Protein 3BOE (pdb70)

Solvent-accessible surface area: 8749 Å² total; per-residue (Å²): 93,46,34,63,94,3,11,122,42,7,100,71,87,54,13,101,19,83,80,25,74,50,76,73,9,82,87,68,42,49,94,30,100,89,95,0,0,0,6,7,9,6,0,5,8,30,81,24,110,87,84,4,1,0,1,0,4,0,0,0,6,3,0,1,3,9,94,33,40,19,41,58,143,11,1,71,133,4,0,121,34,0,54,87,80,36,5,59,1,1,1,4,0,8,127,95,57,88,24,81,6,0,16,4,2,101,10,2,41,78,9,126,2,62,149,72,68,14,62,118,14,131,12,72,10,85,93,0,7,88,4,0,134,108,9,56,8,41,45,1,29,0,81,47,84,84,77,20,128,21,4,32,8,0,38,20,63,88,64,0,0,31,33,66,83,136,72,8,25,8,3,2,0,2,21,0,0,98,82,4,68,12,78,14,62,78,5,13,67,5,7,3,2,4,3,45,49,74,66,21,37,82,55,0,46,0,0,38,120

Foldseek 3Di:
DDQVVLCVVLVVVVFAEAEDEPVVCPPFKDFAALQAEQEALAQFDWPDPRDRHHYAQQFLVLVCFLVLNAELVSLLVSQVVQNVLRHAGEGEAAPPGGQCRRLLLVCQQVCVCVVVPHDGHPDHRVSNRVSSVVSRHDYMYGYDDGDADEEEAEADPRMWGDHDNVHTHRYHDLNVCVVSVGPSVSRSVSVQVSCVVVVHHSYYYYYDD

Secondary structure (DSSP, 8-state):
--HHHHHHHHHTTT-EEEEEESGGGTTT-EE--TTSEEB----S-BS----S--B-TTTTHHHHHHHT--SHHHHHHHHHHHHHTTSEEEEEEETTTBGGG-HHHHHHHTTTTGGGTPPPPSS-HHHHHHHHHHTT-EEEEE-S------EEEE-STTEE----TTS--EEEEHHHHHHTT--HHHHHHHHHHHHHHTT---EEEEEE-

Organism: Thalassiosira weissflogii (NCBI:txid1577725)

Sequence (209 aa):
ISPAQIAEALQGRGWDAEIVTDASMAGQLVDVRPEGILKCVDGRGSDNTRMGGPKMPGGIYAIAHNRGVTSIEGLKQITKEVASKGHLPSVHGDHSSDMLGCGFFKLWVTGRFDDMGYPRPQFDADQGANAVKDAGGIIEMHHGSHTEKVVYINLLANKTLEPNENDQRFIVDGWAADKFGLDVPKFLIAAAATVEMLGGPKNAKIVVP

Radius of gyration: 15.45 Å; Cα contacts (8 Å, |Δi|>4): 476; chains: 1; bound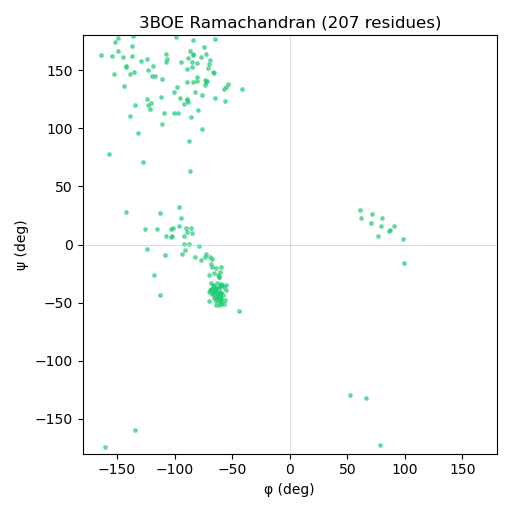ing box: 36×38×35 Å

InterPro domains:
  IPR040931 Cadmium carbonic anhydrase repeat [PF18484] (16-195)
  IPR040931 Cadmium carbonic anhydrase repeat [PF18484] (226-405)
  IPR040931 Cadmium carbonic anhydrase repeat [PF18484] (438-615)

B-factor: mean 16.18, std 8.34, range [5.9, 50.26]

Nearest PDB structures (foldseek):
  3boe-assembly1_A  TM=1.005E+00  e=1.254E-48  Conticribra weissflogii
  3uk8-assembly2_B  TM=9.994E-01  e=4.362E-42  Conticribra weissflogii
  3boj-assembly1_A  TM=9.825E-01  e=1.004E-41  Conticribra weissflogii
  8swr-assembly2_E  TM=1.340E-01  e=1.010E+00  Kluyveromyces lactis NRRL Y-1140
  2guw-assembly1_A  TM=1.423E-01  e=3.003E+00  Salmonella enterica subsp. enterica serovar Typhimurium str. LT2

Structure (mmCIF, N/CA/C/O backbone):
data_3BOE
#
_entry.id   3BOE
#
_cell.length_a   64.619
_cell.length_b   78.684
_cell.length_c   37.306
_cell.angle_alpha   90.00
_cell.angle_beta   90.00
_cell.angle_gamma   90.00
#
_symmetry.space_group_name_H-M   'P 21 21 2'
#
loop_
_entity.id
_entity.type
_entity.pdbx_description
1 polymer 'Cadmium-specific carbonic anhydrase'
2 non-polymer 'CADMIUM ION'
3 non-polymer 'ACETATE ION'
4 water water
#
loop_
_atom_site.group_PDB
_atom_site.id
_atom_site.type_symbol
_atom_site.label_atom_id
_atom_site.label_alt_id
_atom_site.label_comp_id
_atom_site.label_asym_id
_atom_site.label_entity_id
_atom_site.label_seq_id
_atom_site.pdbx_PDB_ins_code
_atom_site.Cartn_x
_atom_site.Cartn_y
_atom_site.Cartn_z
_atom_site.occupancy
_atom_site.B_iso_or_equiv
_atom_site.auth_seq_id
_atom_site.auth_comp_id
_atom_site.auth_asym_id
_atom_site.auth_atom_id
_atom_site.pdbx_PDB_model_num
ATOM 1 N N . ILE A 1 2 ? 25.479 6.891 6.916 1.00 27.94 224 ILE A N 1
ATOM 2 C CA . ILE A 1 2 ? 25.585 6.815 5.435 1.00 23.56 224 ILE A CA 1
ATOM 3 C C . ILE A 1 2 ? 24.355 7.481 4.812 1.00 23.95 224 ILE A C 1
ATOM 4 O O . ILE A 1 2 ? 23.218 7.216 5.201 1.00 23.16 224 ILE A O 1
ATOM 9 N N . SER A 1 3 ? 24.594 8.364 3.850 1.00 15.22 225 SER A N 1
ATOM 10 C CA . SER A 1 3 ? 23.518 9.094 3.186 1.00 14.66 225 SER A CA 1
ATOM 11 C C . SER A 1 3 ? 22.869 8.327 2.035 1.00 12.82 225 SER A C 1
ATOM 12 O O . SER A 1 3 ? 23.417 7.343 1.536 1.00 13.59 225 SER A O 1
ATOM 15 N N . PRO A 1 4 ? 21.667 8.767 1.607 1.00 11.64 226 PRO A N 1
ATOM 16 C CA . PRO A 1 4 ? 21.002 8.096 0.496 1.00 11.37 226 PRO A CA 1
ATOM 17 C C . PRO A 1 4 ? 21.917 8.056 -0.744 1.00 10.95 226 PRO A C 1
ATOM 18 O O . PRO A 1 4 ? 21.949 7.065 -1.478 1.00 11.55 226 PRO A O 1
ATOM 22 N N . ALA A 1 5 ? 22.657 9.141 -0.992 1.00 10.32 227 ALA A N 1
ATOM 23 C CA . ALA A 1 5 ? 23.528 9.176 -2.159 1.00 11.27 227 ALA A CA 1
ATOM 24 C C . ALA A 1 5 ? 24.682 8.191 -2.021 1.00 11.24 227 ALA A C 1
ATOM 25 O O . ALA A 1 5 ? 25.090 7.561 -3.009 1.00 12.68 227 ALA A O 1
ATOM 27 N N . GLN A 1 6 ? 25.223 8.078 -0.816 1.00 11.81 228 GLN A N 1
ATOM 28 C CA . GLN A 1 6 ? 26.295 7.104 -0.593 1.00 11.15 228 GLN A CA 1
ATOM 29 C C . GLN A 1 6 ? 25.763 5.679 -0.796 1.00 13.92 228 GLN A C 1
ATOM 30 O O . GLN A 1 6 ? 26.462 4.819 -1.340 1.00 15.93 228 GLN A O 1
ATOM 36 N N . ILE A 1 7 ? 24.523 5.425 -0.380 1.00 12.11 229 ILE A N 1
ATOM 37 C CA . ILE A 1 7 ? 23.952 4.097 -0.565 1.00 12.92 229 ILE A CA 1
ATOM 38 C C . ILE A 1 7 ? 23.815 3.824 -2.057 1.00 13.17 229 ILE A C 1
ATOM 39 O O . ILE A 1 7 ? 24.204 2.758 -2.542 1.00 13.33 229 ILE A O 1
ATOM 44 N N . ALA A 1 8 ? 23.291 4.790 -2.809 1.00 10.90 230 ALA A N 1
ATOM 45 C CA . ALA A 1 8 ? 23.140 4.590 -4.252 1.00 11.83 230 ALA A CA 1
ATOM 46 C C . ALA A 1 8 ? 24.503 4.348 -4.919 1.00 12.03 230 ALA A C 1
ATOM 47 O O . ALA A 1 8 ? 24.636 3.464 -5.772 1.00 15.25 230 ALA A O 1
ATOM 49 N N . GLU A 1 9 ? 25.500 5.136 -4.520 1.00 13.18 231 GLU A N 1
ATOM 50 C CA . GLU A 1 9 ? 26.844 5.000 -5.066 1.00 17.27 231 GLU A CA 1
ATOM 51 C C . GLU A 1 9 ? 27.413 3.610 -4.770 1.00 15.92 231 GLU A C 1
ATOM 52 O O . GLU A 1 9 ? 28.002 2.980 -5.645 1.00 17.30 231 GLU A O 1
ATOM 58 N N . ALA A 1 10 ? 27.229 3.140 -3.541 1.00 13.04 232 ALA A N 1
ATOM 59 C CA . ALA A 1 10 ? 27.743 1.832 -3.137 1.00 13.33 232 ALA A CA 1
ATOM 60 C C . ALA A 1 10 ? 27.102 0.722 -3.963 1.00 15.88 232 ALA A C 1
ATOM 61 O O . ALA A 1 10 ? 27.776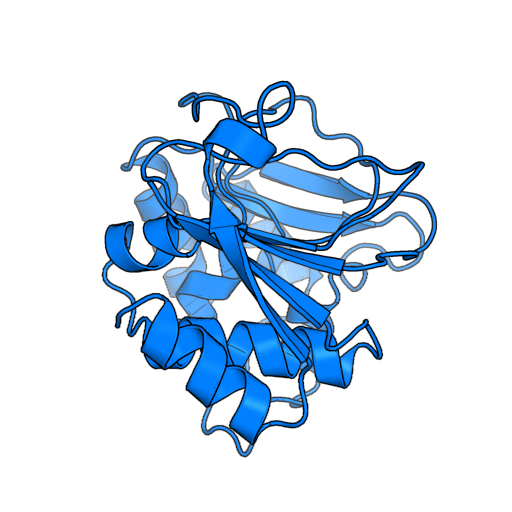 -0.222 -4.383 1.00 17.18 232 ALA A O 1
ATOM 63 N N . LEU A 1 11 ? 25.795 0.821 -4.185 1.00 13.45 233 LEU A N 1
ATOM 64 C CA . LEU A 1 11 ? 25.096 -0.192 -4.964 1.00 14.08 233 LEU A CA 1
ATOM 65 C C . LEU A 1 11 ? 25.508 -0.112 -6.428 1.00 15.10 233 LEU A C 1
ATOM 66 O O . LEU A 1 11 ? 25.698 -1.146 -7.079 1.00 16.68 233 LEU A O 1
ATOM 71 N N . GLN A 1 12 ? 25.649 1.105 -6.952 1.00 15.19 234 GLN A N 1
ATOM 72 C CA . GLN A 1 12 ? 26.054 1.244 -8.344 1.00 18.71 234 GLN A CA 1
ATOM 73 C C . GLN A 1 12 ? 27.449 0.651 -8.520 1.00 15.38 234 GLN A C 1
ATOM 74 O O . GLN A 1 12 ? 27.743 0.077 -9.563 1.00 19.87 234 GLN A O 1
ATOM 80 N N . GLY A 1 13 ? 28.282 0.762 -7.486 1.00 16.65 235 GLY A N 1
ATOM 81 C CA . GLY A 1 13 ? 29.628 0.201 -7.550 1.00 19.48 235 GLY A CA 1
ATOM 82 C C . GLY A 1 13 ? 29.610 -1.318 -7.676 1.00 24.11 235 GLY A C 1
ATOM 83 O O . GLY A 1 13 ? 30.601 -1.930 -8.112 1.00 21.68 235 GLY A O 1
ATOM 84 N N . ARG A 1 14 ? 28.489 -1.933 -7.292 1.00 20.66 236 ARG A N 1
ATOM 85 C CA . ARG A 1 14 ? 28.334 -3.385 -7.371 1.00 16.94 236 ARG A CA 1
ATOM 86 C C . ARG A 1 14 ? 27.509 -3.775 -8.589 1.00 16.77 236 ARG A C 1
ATOM 87 O O . ARG A 1 14 ? 27.022 -4.907 -8.698 1.00 20.43 236 ARG A O 1
ATOM 95 N N . GLY A 1 15 ? 27.321 -2.826 -9.502 1.00 18.33 237 GLY A N 1
ATOM 96 C CA . GLY A 1 15 ? 26.579 -3.111 -10.720 1.00 17.88 237 GLY A CA 1
ATOM 97 C C . GLY A 1 15 ? 25.073 -2.954 -10.673 1.00 16.13 237 GLY A C 1
ATOM 98 O O . GLY A 1 15 ? 24.357 -3.394 -11.569 1.00 17.91 237 GLY A O 1
ATOM 99 N N . TRP A 1 16 ? 24.580 -2.321 -9.617 1.00 16.03 238 TRP A N 1
ATOM 100 C CA . TRP A 1 16 ? 23.153 -2.116 -9.475 1.00 13.48 238 TRP A CA 1
ATOM 101 C C . TRP A 1 16 ? 22.657 -0.840 -10.134 1.00 1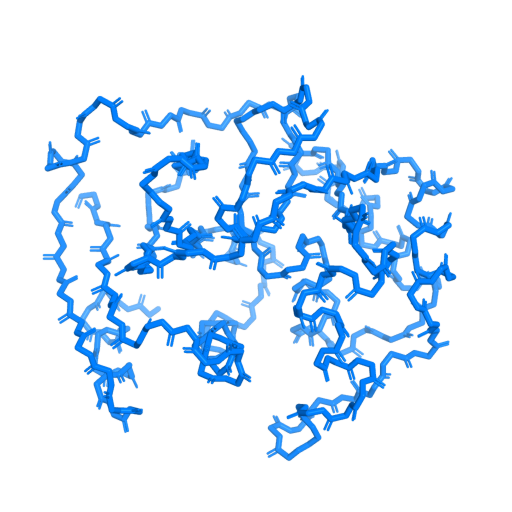4.57 238 TRP A C 1
ATOM 102 O O . TRP A 1 16 ? 23.440 0.075 -10.421 1.00 16.32 238 TRP A O 1
ATOM 113 N N . ASP A 1 17 ? 21.354 -0.809 -10.375 1.00 14.11 239 ASP A N 1
ATOM 114 C CA . ASP A 1 17 ? 20.680 0.417 -10.783 1.00 14.50 239 ASP A CA 1
ATOM 115 C C . ASP A 1 17 ? 20.115 0.867 -9.422 1.00 16.75 239 ASP A C 1
ATOM 116 O O . ASP A 1 17 ? 19.592 0.038 -8.654 1.00 13.13 239 ASP A O 1
ATOM 121 N N . ALA A 1 18 ? 20.237 2.153 -9.108 1.00 13.51 240 ALA A N 1
ATOM 122 C CA . ALA A 1 18 ? 19.733 2.666 -7.841 1.00 12.32 240 ALA A CA 1
ATOM 123 C C . ALA A 1 18 ? 19.165 4.062 -8.037 1.00 15.28 240 ALA A C 1
ATOM 124 O O . ALA A 1 18 ? 19.761 4.876 -8.747 1.00 18.14 240 ALA A O 1
ATOM 126 N N . GLU A 1 19 ? 18.003 4.330 -7.451 1.00 12.05 241 GLU A N 1
ATOM 127 C CA . GLU A 1 19 ? 17.453 5.671 -7.556 1.00 15.00 241 GLU A CA 1
ATOM 128 C C . GLU A 1 19 ? 16.876 6.068 -6.210 1.00 11.04 241 GLU A C 1
ATOM 129 O O . GLU A 1 19 ? 16.407 5.217 -5.450 1.00 11.86 241 GLU A O 1
ATOM 135 N N . ILE A 1 20 ? 16.959 7.360 -5.902 1.00 10.69 242 ILE A N 1
ATOM 136 C CA . ILE A 1 20 ? 16.438 7.905 -4.653 1.00 11.10 242 ILE A CA 1
ATOM 137 C C . ILE A 1 20 ? 15.034 8.434 -4.923 1.00 10.41 242 ILE A C 1
ATOM 138 O O . ILE A 1 20 ? 14.831 9.204 -5.870 1.00 12.13 242 ILE A O 1
ATOM 143 N N . VAL A 1 21 ? 14.067 7.979 -4.129 1.00 9.73 243 VAL A N 1
ATOM 144 C CA . VAL A 1 21 ? 12.682 8.389 -4.306 1.00 9.50 243 VAL A CA 1
ATOM 145 C C . VAL A 1 21 ? 12.117 8.997 -3.028 1.00 10.46 243 VAL A C 1
ATOM 146 O O . VAL A 1 21 ? 12.634 8.792 -1.929 1.00 10.64 243 VAL A O 1
ATOM 150 N N . THR A 1 22 ? 11.045 9.770 -3.175 1.00 12.00 244 THR A N 1
ATOM 151 C CA . THR A 1 22 ? 10.443 10.433 -2.026 1.00 12.29 244 THR A CA 1
ATOM 152 C C . THR A 1 22 ? 9.443 9.594 -1.247 1.00 12.34 244 THR A C 1
ATOM 153 O O . THR A 1 22 ? 8.863 8.640 -1.761 1.00 11.21 244 THR A O 1
ATOM 157 N N . ASP A 1 23 ? 9.244 9.962 0.006 1.00 11.39 245 ASP A N 1
ATOM 158 C CA . ASP A 1 23 ? 8.241 9.289 0.805 1.00 13.43 245 ASP A CA 1
ATOM 159 C C . ASP A 1 23 ? 6.870 9.557 0.168 1.00 15.12 245 ASP A C 1
ATOM 160 O O . ASP A 1 23 ? 6.009 8.669 0.136 1.00 13.19 245 ASP A O 1
ATOM 165 N N . ALA A 1 24 ? 6.668 10.764 -0.360 1.00 14.26 246 ALA A N 1
ATOM 166 C CA . ALA A 1 24 ? 5.396 11.090 -1.003 1.00 12.57 246 ALA A CA 1
ATOM 167 C C . ALA A 1 24 ? 5.092 10.140 -2.164 1.00 14.66 246 ALA A C 1
ATOM 168 O O . ALA A 1 24 ? 3.921 9.797 -2.407 1.00 15.10 246 ALA A O 1
ATOM 170 N N . SER A 1 25 ? 6.116 9.693 -2.885 1.00 11.75 247 SER A N 1
ATOM 171 C CA . SER A 1 25 ? 5.886 8.793 -4.014 1.00 13.50 247 SER A CA 1
ATOM 172 C C . SER A 1 25 ? 5.389 7.417 -3.571 1.00 11.56 247 SER A C 1
ATOM 173 O O . SER A 1 25 ? 4.875 6.647 -4.388 1.00 15.62 247 SER A O 1
ATOM 176 N N . MET A 1 26 ? 5.552 7.107 -2.293 1.00 11.77 248 MET A N 1
ATOM 177 C CA . MET A 1 26 ? 5.143 5.826 -1.752 1.00 11.21 248 MET A CA 1
ATOM 178 C C . MET A 1 26 ? 3.848 5.913 -0.952 1.00 12.90 248 MET A C 1
ATOM 179 O O . MET A 1 26 ? 3.498 4.993 -0.223 1.00 13.23 248 MET A O 1
ATOM 184 N N . ALA A 1 27 ? 3.140 7.035 -1.083 1.00 12.63 249 ALA A N 1
ATOM 185 C CA . ALA A 1 27 ? 1.873 7.195 -0.370 1.00 12.14 249 ALA A CA 1
ATOM 186 C C . ALA A 1 27 ? 0.917 6.059 -0.696 1.00 9.81 249 ALA A C 1
ATOM 187 O O . ALA A 1 27 ? 0.770 5.685 -1.848 1.00 12.94 249 ALA A O 1
ATOM 189 N N . GLY A 1 28 ? 0.267 5.520 0.331 1.00 11.36 250 GLY A N 1
ATOM 190 C CA . GLY A 1 28 ? -0.649 4.416 0.141 1.00 14.68 250 GLY A CA 1
ATOM 191 C C . GLY A 1 28 ? 0.002 3.089 0.486 1.00 12.68 250 GLY A C 1
ATOM 192 O O . GLY A 1 28 ? -0.696 2.096 0.692 1.00 13.78 250 GLY A O 1
ATOM 193 N N . GLN A 1 29 ? 1.327 3.078 0.581 1.00 12.55 251 GLN A N 1
ATOM 194 C CA . GLN A 1 29 ? 2.069 1.851 0.898 1.00 12.44 251 GLN A CA 1
ATOM 195 C C . GLN A 1 29 ? 2.856 1.927 2.192 1.00 11.51 251 GLN A C 1
ATOM 196 O O . GLN A 1 29 ? 3.160 0.898 2.788 1.00 14.56 251 GLN A O 1
ATOM 202 N N . LEU A 1 30 ? 3.253 3.119 2.606 1.00 13.96 252 LEU A N 1
ATOM 203 C CA . LEU A 1 30 ? 4.007 3.256 3.843 1.00 13.20 252 LEU A CA 1
ATOM 204 C C . LEU A 1 30 ? 3.104 3.050 5.037 1.00 14.51 252 LEU A C 1
ATOM 205 O O . LEU A 1 30 ? 1.962 3.538 5.068 1.00 19.79 252 LEU A O 1
ATOM 210 N N . VAL A 1 31 ? 3.604 2.316 6.025 1.00 11.96 253 VAL A N 1
ATOM 211 C CA . VAL A 1 31 ? 2.824 2.058 7.224 1.00 13.01 253 VAL A CA 1
ATOM 212 C C . VAL A 1 31 ? 3.673 2.238 8.465 1.00 13.06 253 VAL A C 1
ATOM 213 O O . VAL A 1 31 ? 4.886 2.012 8.455 1.00 12.44 253 VAL A O 1
ATOM 217 N N . ASP A 1 32 ? 3.032 2.664 9.544 1.00 11.55 254 ASP A N 1
ATOM 218 C CA . ASP A 1 32 ? 3.729 2.836 10.803 1.00 13.08 254 ASP A CA 1
ATOM 219 C C . ASP A 1 32 ? 4.052 1.489 11.400 1.00 12.81 254 ASP A C 1
ATOM 220 O O . ASP A 1 32 ? 3.253 0.558 11.321 1.00 18.93 254 ASP A O 1
ATOM 225 N N . VAL A 1 33 ? 5.234 1.373 11.975 1.00 11.59 255 VAL A N 1
ATOM 226 C CA . VAL A 1 33 ? 5.578 0.142 12.650 1.00 11.02 255 VAL A CA 1
ATOM 227 C C . VAL A 1 33 ? 4.745 0.063 13.949 1.00 12.52 255 VAL A C 1
ATOM 228 O O . VAL A 1 33 ? 4.499 1.081 14.618 1.00 14.80 255 VAL A O 1
ATOM 232 N N . ARG A 1 34 ? 4.275 -1.137 14.263 1.00 11.72 256 ARG A N 1
ATOM 233 C CA . ARG A 1 34 ? 3.471 -1.388 15.458 1.00 13.09 256 ARG A CA 1
ATOM 234 C C . ARG A 1 34 ? 4.232 -2.405 16.307 1.00 13.67 256 ARG A C 1
ATOM 235 O O . ARG A 1 34 ? 4.890 -3.296 15.772 1.00 12.97 256 ARG A O 1
ATOM 243 N N . PRO A 1 35 ? 4.162 -2.286 17.643 1.00 12.27 257 PRO A N 1
ATOM 244 C CA . PRO A 1 35 ? 4.885 -3.230 18.505 1.00 11.74 257 PRO A CA 1
ATOM 245 C C . PRO A 1 35 ? 4.477 -4.681 18.346 1.00 13.79 257 PRO A C 1
ATOM 246 O O . PRO A 1 35 ? 5.265 -5.589 18.652 1.00 17.94 257 PRO A O 1
ATOM 250 N N . GLU A 1 36 ? 3.261 -4.915 17.869 1.00 12.56 258 GLU A N 1
ATOM 251 C CA . GLU A 1 36 ? 2.754 -6.262 17.669 1.00 11.65 258 GLU A CA 1
ATOM 252 C C . GLU A 1 36 ? 3.318 -6.932 16.416 1.00 12.02 258 GLU A C 1
ATOM 253 O O . GLU A 1 36 ? 3.186 -8.140 16.238 1.00 14.35 258 GLU A O 1
ATOM 259 N N . GLY A 1 37 ? 3.940 -6.144 15.552 1.00 10.80 259 GLY A N 1
ATOM 260 C CA . GLY A 1 37 ? 4.467 -6.724 14.327 1.00 11.48 259 GLY A CA 1
ATOM 261 C C . GLY A 1 37 ? 5.802 -7.425 14.469 1.00 9.94 259 GLY A C 1
ATOM 262 O O . GLY A 1 37 ? 6.680 -7.010 15.232 1.00 10.13 259 GLY A O 1
ATOM 263 N N . ILE A 1 38 ? 5.957 -8.499 13.715 1.00 8.57 260 ILE A N 1
ATOM 264 C CA . ILE A 1 38 ? 7.235 -9.188 13.763 1.00 9.21 260 ILE A CA 1
ATOM 265 C C . ILE A 1 38 ? 8.297 -8.500 12.894 1.00 8.82 260 ILE A C 1
ATOM 266 O O . ILE A 1 38 ? 8.000 -7.962 11.817 1.00 9.28 260 ILE A O 1
ATOM 271 N N . LEU A 1 39 ? 9.522 -8.467 13.423 1.00 9.76 261 LEU A N 1
ATOM 272 C CA . LEU A 1 39 ? 10.704 -8.002 12.694 1.00 8.12 261 LEU A CA 1
ATOM 273 C C . LEU A 1 39 ? 10.948 -9.274 11.889 1.00 9.17 261 LEU A C 1
ATOM 274 O O . LEU A 1 39 ? 11.218 -10.347 12.456 1.00 9.85 261 LEU A O 1
ATOM 279 N N . LYS A 1 40 ? 10.821 -9.151 10.571 1.00 8.53 262 LYS A N 1
ATOM 280 C CA . LYS A 1 40 ? 10.861 -10.305 9.691 1.00 8.15 262 LYS A CA 1
ATOM 281 C C . LYS A 1 40 ? 11.705 -10.080 8.462 1.00 6.60 262 LYS A C 1
ATOM 282 O O . LYS A 1 40 ? 12.257 -9.000 8.265 1.00 8.18 262 LYS A O 1
ATOM 288 N N . CYS A 1 41 ? 11.785 -11.109 7.627 1.00 7.28 263 CYS A N 1
ATOM 289 C CA . CYS A 1 41 ? 12.612 -11.027 6.429 1.00 6.92 263 CYS A CA 1
ATOM 290 C C . CYS A 1 41 ? 12.127 -10.074 5.331 1.00 8.97 263 CYS A C 1
ATOM 291 O O . CYS A 1 41 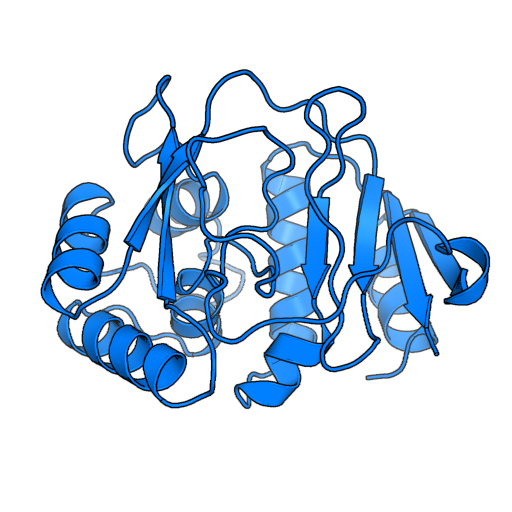? 10.954 -9.719 5.253 1.00 9.73 263 CYS A O 1
ATOM 294 N N . VAL A 1 42 ? 13.078 -9.691 4.481 1.00 7.89 264 VAL A N 1
ATOM 295 C CA . VAL A 1 42 ? 12.881 -8.836 3.308 1.00 8.07 264 VAL A CA 1
ATOM 296 C C . VAL A 1 42 ? 12.161 -9.576 2.162 1.00 7.40 264 VAL A C 1
ATOM 297 O O . VAL A 1 42 ? 11.746 -8.938 1.188 1.00 8.41 264 VAL A O 1
ATOM 301 N N . ASP A 1 43 ? 12.025 -10.898 2.299 1.00 7.22 265 ASP A N 1
ATOM 302 C CA . ASP A 1 43 ? 11.380 -11.821 1.353 1.00 7.91 265 ASP A CA 1
ATOM 303 C C . ASP A 1 43 ? 10.097 -11.181 0.799 1.00 9.53 265 ASP A C 1
ATOM 304 O O . ASP A 1 43 ? 9.296 -10.636 1.561 1.00 9.97 265 ASP A O 1
ATOM 309 N N . GLY A 1 44 ? 9.893 -11.256 -0.512 1.00 9.29 266 GLY A N 1
ATOM 310 C CA . GLY A 1 44 ? 8.705 -10.625 -1.067 1.00 11.75 266 GLY A CA 1
ATOM 311 C C . GLY A 1 44 ? 7.439 -11.461 -1.097 1.00 8.29 266 GLY A C 1
ATOM 312 O O . GLY A 1 44 ? 6.399 -10.975 -1.523 1.00 9.50 266 GLY A O 1
ATOM 313 N N . ARG A 1 45 ? 7.505 -12.694 -0.611 1.00 8.75 267 ARG A N 1
ATOM 314 C CA . ARG A 1 45 ? 6.346 -13.567 -0.704 1.00 7.78 267 ARG A CA 1
ATOM 315 C C . ARG A 1 45 ? 5.300 -13.424 0.369 1.00 9.48 267 ARG A C 1
ATOM 316 O O . ARG A 1 45 ? 5.541 -12.842 1.428 1.00 9.94 267 ARG A O 1
ATOM 324 N N . GLY A 1 46 ? 4.129 -13.978 0.063 1.00 10.59 268 GLY A N 1
ATOM 325 C CA . GLY A 1 46 ? 3.055 -14.038 1.035 1.00 9.51 268 GLY A CA 1
ATOM 326 C C . GLY A 1 46 ? 3.438 -15.093 2.063 1.00 9.76 268 GLY A C 1
ATOM 327 O O . GLY A 1 46 ? 4.328 -15.933 1.820 1.00 9.43 268 GLY A O 1
ATOM 328 N N . SER A 1 47 ? 2.768 -15.080 3.212 1.00 9.60 269 SER A N 1
ATOM 329 C CA . SER A 1 47 ? 3.103 -16.017 4.275 1.00 8.69 269 SER A CA 1
ATOM 330 C C . SER A 1 47 ? 1.942 -16.148 5.248 1.00 10.37 269 SER A C 1
ATOM 331 O O . SER A 1 47 ? 0.866 -15.594 5.012 1.00 12.93 269 SER A O 1
ATOM 334 N N . ASP A 1 48 ? 2.172 -16.885 6.334 1.00 9.99 270 ASP A N 1
ATOM 335 C CA . ASP A 1 48 ? 1.149 -17.077 7.358 1.00 11.72 270 ASP A CA 1
ATOM 336 C C . ASP A 1 48 ? 1.224 -15.995 8.425 1.00 12.40 270 ASP A C 1
ATOM 337 O O . ASP A 1 48 ? 0.596 -16.104 9.481 1.00 14.36 270 ASP A O 1
ATOM 342 N N . ASN A 1 49 ? 1.950 -14.921 8.139 1.00 10.62 271 ASN A N 1
ATOM 343 C CA . ASN A 1 49 ? 2.101 -13.867 9.124 1.00 9.58 271 ASN A CA 1
ATOM 344 C C . ASN A 1 49 ? 0.793 -13.155 9.454 1.00 12.93 271 ASN A C 1
ATOM 345 O O . ASN A 1 49 ? 0.097 -12.666 8.553 1.00 14.20 271 ASN A O 1
ATOM 350 N N . THR A 1 50 ? 0.478 -13.120 10.749 1.00 12.16 272 THR A N 1
ATOM 351 C CA . THR A 1 50 ? -0.710 -12.456 11.283 1.00 14.16 272 THR A CA 1
ATOM 352 C C . THR A 1 50 ? -0.258 -11.296 12.179 1.00 14.18 272 THR A C 1
ATOM 353 O O . THR A 1 50 ? -1.049 -10.741 12.940 1.00 16.73 272 THR A O 1
ATOM 357 N N . ARG A 1 51 ? 1.021 -10.935 12.089 1.00 11.40 273 ARG A N 1
ATOM 358 C CA . ARG A 1 51 ? 1.612 -9.877 12.897 1.00 10.46 273 ARG A CA 1
ATOM 359 C C . ARG A 1 51 ? 2.312 -8.890 11.968 1.00 11.41 273 ARG A C 1
ATOM 360 O O . ARG A 1 51 ? 3.536 -8.789 11.905 1.00 11.41 273 ARG A O 1
ATOM 368 N N . MET A 1 52 ? 1.493 -8.153 11.236 1.00 11.29 274 MET A N 1
ATOM 369 C CA . MET A 1 52 ? 1.952 -7.182 10.261 1.00 12.08 274 MET A CA 1
ATOM 370 C C . MET A 1 52 ? 2.502 -5.912 10.897 1.00 12.39 274 MET A C 1
ATOM 371 O O . MET A 1 52 ? 2.374 -5.686 12.105 1.00 11.56 274 MET A O 1
ATOM 376 N N . GLY A 1 53 ? 3.132 -5.076 10.078 1.00 10.90 275 GLY A N 1
ATOM 377 C CA . GLY A 1 53 ? 3.633 -3.809 10.576 1.00 10.53 275 GLY A CA 1
ATOM 378 C C . GLY A 1 53 ? 4.945 -3.792 11.336 1.00 10.55 275 GLY A C 1
ATOM 379 O O . GLY A 1 53 ? 5.201 -2.882 12.127 1.00 12.61 275 GLY A O 1
ATOM 380 N N . GLY A 1 54 ? 5.782 -4.801 11.115 1.00 9.73 276 GLY A N 1
ATOM 381 C CA . GLY A 1 54 ? 7.087 -4.836 11.753 1.00 10.39 276 GLY A CA 1
ATOM 382 C C . GLY A 1 54 ? 8.197 -4.555 10.742 1.00 9.95 276 GLY A C 1
ATOM 383 O O . GLY A 1 54 ? 7.964 -4.617 9.524 1.00 10.13 276 GLY A O 1
ATOM 384 N N . PRO A 1 55 ? 9.405 -4.228 11.199 1.00 7.96 277 PRO A N 1
ATOM 385 C CA . PRO A 1 55 ? 10.523 -3.936 10.290 1.00 8.80 277 PRO A CA 1
ATOM 386 C C . PRO A 1 55 ? 11.052 -5.148 9.549 1.00 9.03 277 PRO A C 1
ATOM 387 O O . PRO A 1 55 ? 10.933 -6.285 10.016 1.00 9.45 277 PRO A O 1
ATOM 391 N N . LYS A 1 56 ? 11.664 -4.867 8.398 1.00 7.65 278 LYS A N 1
ATOM 392 C CA . LYS A 1 56 ? 12.195 -5.910 7.522 1.00 8.39 278 LYS A CA 1
ATOM 393 C C . LYS A 1 56 ? 13.715 -5.891 7.464 1.00 8.05 278 LYS A C 1
ATOM 394 O O . LYS A 1 56 ? 14.312 -4.853 7.188 1.00 9.05 278 LYS A O 1
ATOM 400 N N . MET A 1 57 ? 14.339 -7.040 7.729 1.00 7.85 279 MET A N 1
ATOM 401 C CA . MET A 1 57 ? 15.806 -7.182 7.658 1.00 8.67 279 MET A CA 1
ATOM 402 C C . MET A 1 57 ? 16.086 -8.576 7.074 1.00 6.97 279 MET A C 1
ATOM 403 O O . MET A 1 57 ? 15.304 -9.497 7.292 1.00 8.65 279 MET A O 1
ATOM 408 N N . PRO A 1 58 ? 17.235 -8.760 6.395 1.00 7.59 280 PRO A N 1
ATOM 409 C CA . PRO A 1 58 ? 17.501 -10.082 5.817 1.00 7.63 280 PRO A CA 1
ATOM 410 C C . PRO A 1 58 ? 17.468 -11.221 6.826 1.00 7.44 280 PRO A C 1
ATOM 411 O O . PRO A 1 58 ? 18.199 -11.192 7.817 1.00 9.53 280 PRO A O 1
ATOM 415 N N . GLY A 1 59 ? 16.628 -12.226 6.578 1.00 8.17 281 GLY A N 1
ATOM 416 C CA . GLY A 1 59 ? 16.533 -13.343 7.505 1.00 10.11 281 GLY A CA 1
ATOM 417 C C . GLY A 1 59 ? 15.878 -12.996 8.832 1.00 9.42 281 GLY A C 1
ATOM 418 O O . GLY A 1 59 ? 16.004 -13.764 9.800 1.00 9.43 281 GLY A O 1
ATOM 419 N N . GLY A 1 60 ? 15.143 -11.882 8.894 1.00 8.01 282 GLY A N 1
ATOM 420 C CA . GLY A 1 60 ? 14.543 -11.490 10.163 1.00 8.66 282 GLY A CA 1
ATOM 421 C C . GLY A 1 60 ? 15.659 -11.134 11.147 1.00 8.35 282 GLY A C 1
ATOM 422 O O . GLY A 1 60 ? 16.595 -10.398 10.809 1.00 8.77 282 GLY A O 1
ATOM 423 N N . ILE A 1 61 ? 15.600 -11.669 12.368 1.00 8.38 283 ILE A N 1
ATOM 424 C CA . ILE A 1 61 ? 16.658 -11.325 13.316 1.00 9.80 283 ILE A CA 1
ATOM 425 C C . ILE A 1 61 ? 18.031 -11.911 12.954 1.00 9.35 283 ILE A C 1
ATOM 426 O O . ILE A 1 61 ? 19.042 -11.512 13.541 1.00 9.88 283 ILE A O 1
ATOM 431 N N . TYR A 1 62 ? 18.087 -12.822 11.982 1.00 8.72 284 TYR A N 1
ATOM 432 C CA . TYR A 1 62 ? 19.388 -13.346 11.605 1.00 9.62 284 TYR A CA 1
ATOM 433 C C . TYR A 1 62 ? 20.277 -12.213 11.060 1.00 9.79 284 TYR A C 1
ATOM 434 O O . TYR A 1 62 ? 21.500 -12.284 11.141 1.00 9.96 284 TYR A O 1
ATOM 443 N N . ALA A 1 63 ? 19.695 -11.146 10.516 1.00 9.23 285 ALA A N 1
ATOM 444 C CA . ALA A 1 63 ? 20.519 -10.062 9.998 1.00 8.44 285 ALA A CA 1
ATOM 445 C C . ALA A 1 63 ? 21.375 -9.462 11.110 1.00 7.51 285 ALA A C 1
ATOM 446 O O . ALA A 1 63 ? 22.508 -9.024 10.876 1.00 9.07 285 ALA A O 1
ATOM 448 N N . ILE A 1 64 ? 20.811 -9.404 12.315 1.00 9.36 286 ILE A N 1
ATOM 449 C CA . ILE A 1 64 ? 21.505 -8.823 13.469 1.00 10.46 286 ILE A CA 1
ATOM 450 C C . ILE A 1 64 ? 22.651 -9.733 13.905 1.00 9.52 286 ILE A C 1
ATOM 451 O O . ILE A 1 64 ? 23.782 -9.276 14.085 1.00 10.86 286 ILE A O 1
ATOM 456 N N . ALA A 1 65 ? 22.360 -11.019 14.040 1.00 9.60 287 ALA A N 1
ATOM 457 C CA . ALA A 1 65 ? 23.383 -11.991 14.431 1.00 8.98 287 ALA A CA 1
ATOM 458 C C . ALA A 1 65 ? 24.511 -11.983 13.402 1.00 11.51 287 ALA A C 1
ATOM 459 O O . ALA A 1 65 ? 25.684 -11.894 13.751 1.00 12.50 287 ALA A O 1
ATOM 461 N N . HIS A 1 66 ? 24.159 -12.026 12.122 1.00 10.88 288 HIS A N 1
ATOM 462 C CA . HIS A 1 66 ? 25.138 -12.041 11.047 1.00 9.75 288 HIS A CA 1
ATOM 463 C C . HIS A 1 66 ? 26.023 -10.784 11.051 1.00 10.48 288 HIS A C 1
ATOM 464 O O . HIS A 1 66 ? 27.253 -10.866 11.011 1.00 11.28 288 HIS A O 1
ATOM 471 N N . ASN A 1 67 ? 25.407 -9.611 11.150 1.00 9.64 289 ASN A N 1
ATOM 472 C CA . ASN A 1 67 ? 26.162 -8.363 11.167 1.00 11.66 289 ASN A CA 1
ATOM 473 C C . ASN A 1 67 ? 27.154 -8.282 12.333 1.00 12.69 289 ASN A C 1
ATOM 474 O O . ASN A 1 67 ? 28.244 -7.702 12.194 1.00 15.34 289 ASN A O 1
ATOM 479 N N . ARG A 1 68 ? 26.773 -8.863 13.466 1.00 10.91 290 ARG A N 1
ATOM 480 C CA . ARG A 1 68 ? 27.604 -8.832 14.673 1.00 13.69 290 ARG A CA 1
ATOM 481 C C . ARG A 1 68 ? 28.553 -10.009 14.792 1.00 17.42 290 ARG A C 1
ATOM 482 O O . ARG A 1 68 ? 29.352 -10.064 15.726 1.00 18.54 290 ARG A O 1
ATOM 490 N N . GLY A 1 69 ? 28.463 -10.953 13.864 1.00 13.60 291 GLY A N 1
ATOM 491 C CA . GLY A 1 69 ? 29.310 -12.126 13.931 1.00 15.33 291 GLY A CA 1
ATOM 492 C C . GLY A 1 69 ? 28.913 -13.055 15.066 1.00 17.11 291 GLY A C 1
ATOM 493 O O . GLY A 1 69 ? 29.752 -13.804 15.581 1.00 16.64 291 GLY A O 1
ATOM 494 N N . VAL A 1 70 ? 27.642 -13.020 15.469 1.00 13.37 292 VAL A N 1
ATOM 495 C CA . VAL A 1 70 ? 27.150 -13.890 16.541 1.00 12.82 292 VAL A CA 1
ATOM 496 C C . VAL A 1 70 ? 26.699 -15.197 15.884 1.00 16.17 292 VAL A C 1
ATOM 497 O O . VAL A 1 70 ? 25.823 -15.201 15.003 1.00 15.64 292 VAL A O 1
ATOM 501 N N . THR A 1 71 ? 27.282 -16.308 16.329 1.00 13.04 293 THR A N 1
ATOM 502 C CA . THR A 1 71 ? 27.035 -17.606 15.718 1.00 13.00 293 THR A CA 1
ATOM 503 C C . THR A 1 71 ? 26.524 -18.719 16.629 1.00 12.38 293 THR A C 1
ATOM 504 O O . THR A 1 71 ? 26.235 -19.821 16.171 1.00 15.33 293 THR A O 1
ATOM 508 N N . SER A 1 72 ? 26.417 -18.433 17.921 1.00 13.98 294 SER A N 1
ATOM 509 C CA . SER A 1 72 ? 25.972 -19.439 18.869 1.00 14.07 294 SER A CA 1
ATOM 510 C C . SER A 1 72 ? 24.480 -19.370 19.124 1.00 14.89 294 SER A C 1
ATOM 511 O O . SER A 1 72 ? 23.849 -18.323 18.937 1.00 13.57 294 SER A O 1
ATOM 514 N N . ILE A 1 73 ? 23.923 -20.488 19.563 1.00 14.74 295 ILE A N 1
ATOM 515 C CA . ILE A 1 73 ? 22.512 -20.569 19.894 1.00 13.55 295 ILE A CA 1
ATOM 516 C C . ILE A 1 73 ? 22.229 -19.628 21.054 1.00 17.03 295 ILE A C 1
ATOM 517 O O . ILE A 1 73 ? 21.207 -18.935 21.063 1.00 15.23 295 ILE A O 1
ATOM 522 N N . GLU A 1 74 ? 23.129 -19.590 22.034 1.00 14.74 296 GLU A N 1
ATOM 523 C CA . GLU A 1 74 ? 22.942 -18.699 23.176 1.00 14.74 296 GLU A CA 1
ATOM 524 C C . GLU A 1 74 ? 22.895 -17.244 22.701 1.00 16.15 296 GLU A C 1
ATOM 525 O O . GLU A 1 74 ? 22.065 -16.453 23.164 1.00 15.39 296 GLU A O 1
ATOM 531 N N . GLY A 1 75 ? 23.792 -16.901 21.779 1.00 13.95 297 GLY A N 1
ATOM 532 C CA . GLY A 1 75 ? 23.835 -15.554 21.242 1.00 14.07 297 GLY A CA 1
ATOM 533 C C . GLY A 1 75 ? 22.576 -15.222 20.450 1.00 13.21 297 GLY A C 1
ATOM 534 O O . GLY A 1 75 ? 22.102 -14.085 20.476 1.00 13.15 297 GLY A O 1
ATOM 535 N N . LEU A 1 76 ? 22.039 -16.211 19.740 1.00 13.22 298 LEU A N 1
ATOM 536 C CA . LEU A 1 76 ? 20.824 -16.002 18.966 1.00 14.78 298 LEU A CA 1
ATOM 537 C C . LEU A 1 76 ? 19.638 -15.751 19.914 1.00 13.68 298 LEU A C 1
ATOM 538 O O . LEU A 1 76 ? 18.767 -14.910 19.644 1.00 12.12 298 LEU A O 1
ATOM 543 N N . LYS A 1 77 ? 19.602 -16.458 21.039 1.00 12.37 299 LYS A N 1
ATOM 544 C CA . LYS A 1 77 ? 18.514 -16.274 21.991 1.00 10.64 299 LYS A CA 1
ATOM 545 C C . LYS A 1 77 ? 18.629 -14.886 22.627 1.00 11.40 299 LYS A C 1
ATOM 546 O O . LYS A 1 77 ? 17.614 -14.213 22.868 1.00 12.31 299 LYS A O 1
ATOM 552 N N . GLN A 1 78 ? 19.857 -14.451 22.897 1.00 12.10 300 GLN A N 1
ATOM 553 C CA . GLN A 1 78 ? 20.054 -13.129 23.475 1.00 14.67 300 GLN A CA 1
ATOM 554 C C . GLN A 1 78 ? 19.508 -12.057 22.513 1.00 12.97 300 GLN A C 1
ATOM 555 O O . GLN A 1 78 ? 18.847 -11.101 22.931 1.00 13.89 300 GLN A O 1
ATOM 561 N N . ILE A 1 79 ? 19.783 -12.223 21.218 1.00 11.83 301 ILE A N 1
ATOM 562 C CA . ILE A 1 79 ? 19.296 -11.270 20.222 1.00 12.25 301 ILE A CA 1
ATOM 563 C C . ILE A 1 79 ? 17.768 -11.318 20.123 1.00 12.51 301 ILE A C 1
ATOM 564 O O . ILE A 1 79 ? 17.125 -10.278 19.947 1.00 12.09 301 ILE A O 1
ATOM 569 N N . THR A 1 80 ? 17.184 -12.504 20.286 1.00 9.98 302 THR A N 1
ATOM 570 C CA . THR A 1 80 ? 15.737 -12.643 20.256 1.00 10.15 302 THR A CA 1
ATOM 571 C C . THR A 1 80 ? 15.144 -11.766 21.369 1.00 13.43 302 THR A C 1
ATOM 572 O O . THR A 1 80 ? 14.216 -10.981 21.143 1.00 13.35 302 THR A O 1
ATOM 576 N N . LYS A 1 81 ? 15.686 -11.889 22.579 1.00 13.12 303 LYS A N 1
ATOM 577 C CA . LYS A 1 81 ? 15.176 -11.102 23.690 1.00 12.72 303 LYS A CA 1
ATOM 578 C C . LYS A 1 81 ? 15.482 -9.623 23.526 1.00 11.47 303 LYS A C 1
ATOM 579 O O . LYS A 1 81 ? 14.687 -8.772 23.949 1.00 15.15 303 LYS A O 1
ATOM 585 N N . GLU A 1 82 ? 16.613 -9.303 22.908 1.00 11.67 304 GLU A N 1
ATOM 586 C CA . GLU A 1 82 ? 16.970 -7.915 22.651 1.00 11.94 304 GLU A CA 1
ATOM 587 C C . GLU A 1 82 ? 15.925 -7.273 21.730 1.00 12.47 304 GLU A C 1
ATOM 588 O O . GLU A 1 82 ? 15.430 -6.176 21.997 1.00 11.07 304 GLU A O 1
ATOM 594 N N . VAL A 1 83 ? 15.587 -7.967 20.651 1.00 11.93 305 VAL A N 1
ATOM 595 C CA . VAL A 1 83 ? 14.605 -7.419 19.726 1.00 10.92 305 VAL A CA 1
ATOM 596 C C . VAL A 1 83 ? 13.262 -7.219 20.425 1.00 11.35 305 VAL A C 1
ATOM 597 O O . VAL A 1 83 ? 12.614 -6.180 20.251 1.00 10.85 305 VAL A O 1
ATOM 601 N N . ALA A 1 84 ? 12.859 -8.205 21.226 1.00 10.77 306 ALA A N 1
ATOM 602 C CA . ALA A 1 84 ? 11.595 -8.134 21.964 1.00 12.19 306 ALA A CA 1
ATOM 603 C C . ALA A 1 84 ? 11.569 -6.954 22.939 1.00 12.28 306 ALA A C 1
ATOM 604 O O . ALA A 1 84 ? 10.496 -6.428 23.250 1.00 13.55 306 ALA A O 1
ATOM 606 N N . SER A 1 85 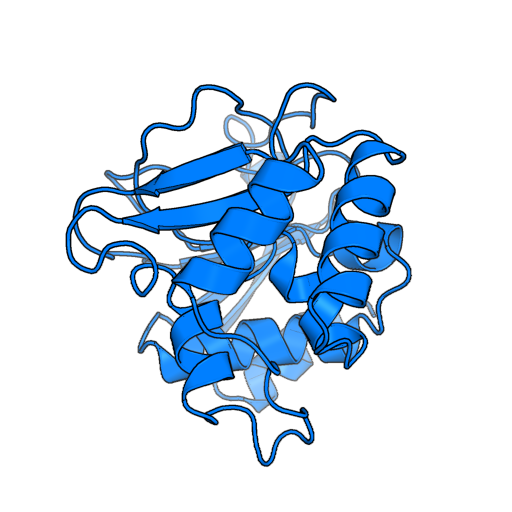? 12.744 -6.554 23.414 1.00 12.95 307 SER A N 1
ATOM 607 C CA . SER A 1 85 ? 12.871 -5.431 24.351 1.00 11.98 307 SER A CA 1
ATOM 608 C C . SER A 1 85 ? 12.878 -4.072 23.679 1.00 14.50 307 SER A C 1
ATOM 609 O O . SER A 1 85 ? 12.771 -3.032 24.346 1.00 14.81 307 SER A O 1
ATOM 612 N N . LYS A 1 86 ? 12.997 -4.066 22.350 1.00 12.43 308 LYS A N 1
ATOM 613 C CA . LYS A 1 86 ? 13.085 -2.827 21.602 1.00 11.68 308 LYS A CA 1
ATOM 614 C C . LYS A 1 86 ? 11.882 -2.535 20.709 1.00 12.94 308 LYS A C 1
ATOM 615 O O . LYS A 1 86 ? 12.013 -1.864 19.689 1.00 15.57 308 LYS A O 1
ATOM 621 N N . GLY A 1 87 ? 10.719 -3.059 21.080 1.00 12.52 309 GLY A N 1
ATOM 622 C CA . GLY A 1 87 ? 9.491 -2.723 20.373 1.00 13.35 309 GLY A CA 1
ATOM 623 C C . GLY A 1 87 ? 9.021 -3.546 19.193 1.00 12.24 309 GLY A C 1
ATOM 624 O O . GLY A 1 87 ? 8.148 -3.093 18.440 1.00 12.83 309 GLY A O 1
ATOM 625 N N . HIS A 1 88 ? 9.566 -4.747 19.035 1.00 12.37 310 HIS A N 1
ATOM 626 C CA . HIS A 1 88 ? 9.174 -5.620 17.926 1.00 10.49 310 HIS A CA 1
ATOM 627 C C . HIS A 1 88 ? 9.122 -7.056 18.384 1.00 13.58 310 HIS A C 1
ATOM 628 O O . HIS A 1 88 ? 9.835 -7.438 19.323 1.00 17.20 310 HIS A O 1
ATOM 635 N N . LEU A 1 89 ? 8.308 -7.868 17.728 1.00 10.38 311 LEU A N 1
ATOM 636 C CA . LEU A 1 89 ? 8.306 -9.287 18.055 1.00 11.84 311 LEU A CA 1
ATOM 637 C C . LEU A 1 89 ? 9.378 -9.903 17.150 1.00 11.93 311 LEU A C 1
ATOM 638 O O . LEU A 1 89 ? 9.341 -9.761 15.923 1.00 10.95 311 LEU A O 1
ATOM 643 N N . PRO A 1 90 ? 10.354 -10.603 17.730 1.00 9.94 312 PRO A N 1
ATOM 644 C CA . PRO A 1 90 ? 11.406 -11.206 16.898 1.00 10.10 312 PRO A CA 1
ATOM 645 C C . PRO A 1 90 ? 10.934 -12.418 16.126 1.00 10.55 312 PRO A C 1
ATOM 646 O O . PRO A 1 90 ? 10.155 -13.226 16.637 1.00 11.75 312 PRO A O 1
ATOM 650 N N . SER A 1 91 ? 11.398 -12.547 14.883 1.00 9.86 313 SER A N 1
ATOM 651 C CA . SER A 1 91 ? 11.061 -13.715 14.087 1.00 9.57 313 SER A CA 1
ATOM 652 C C . SER A 1 91 ? 12.201 -14.152 13.164 1.00 9.18 313 SER A C 1
ATOM 653 O O . SER A 1 91 ? 13.141 -13.399 12.908 1.00 9.56 313 SER A O 1
ATOM 656 N N . VAL A 1 92 ? 12.082 -15.410 12.737 1.00 9.21 314 VAL A N 1
ATOM 657 C CA . VAL A 1 92 ? 12.876 -15.976 11.642 1.00 8.43 314 VAL A CA 1
ATOM 658 C C . VAL A 1 92 ? 11.814 -16.765 10.864 1.00 9.63 314 VAL A C 1
ATOM 659 O O . VAL A 1 92 ? 10.682 -16.903 11.332 1.00 10.29 314 VAL A O 1
ATOM 663 N N . HIS A 1 93 ? 12.150 -17.264 9.680 1.00 8.23 315 HIS A N 1
ATOM 664 C CA . HIS A 1 93 ? 11.136 -17.936 8.888 1.00 8.28 315 HIS A CA 1
ATOM 665 C C . HIS A 1 93 ? 11.657 -19.039 8.008 1.00 8.17 315 HIS A C 1
ATOM 666 O O . HIS A 1 93 ? 12.865 -19.180 7.798 1.00 8.75 315 HIS A O 1
ATOM 673 N N . GLY A 1 94 ? 10.698 -19.826 7.516 1.00 9.62 316 GLY A N 1
ATOM 674 C CA . GLY A 1 94 ? 10.967 -20.875 6.548 1.00 9.27 316 GLY A CA 1
ATOM 675 C C . GLY A 1 94 ? 9.868 -20.718 5.493 1.00 10.84 316 GLY A C 1
ATOM 676 O O . GLY A 1 94 ? 9.265 -19.642 5.329 1.00 9.49 316 GLY A O 1
ATOM 677 N N . ASP A 1 95 ? 9.622 -21.781 4.740 1.00 9.25 317 ASP A N 1
ATOM 678 C CA . ASP A 1 95 ? 8.534 -21.772 3.773 1.00 8.50 317 ASP A CA 1
ATOM 679 C C . ASP A 1 95 ? 8.030 -23.197 3.592 1.00 10.63 317 ASP A C 1
ATOM 680 O O . ASP A 1 95 ? 8.575 -24.143 4.190 1.00 10.47 317 ASP A O 1
ATOM 685 N N . HIS A 1 96 ? 6.956 -23.349 2.825 1.00 9.73 318 HIS A N 1
ATOM 686 C CA . HIS A 1 96 ? 6.380 -24.669 2.664 1.00 10.16 318 HIS A CA 1
ATOM 687 C C . HIS A 1 96 ? 6.869 -25.427 1.444 1.00 11.49 318 HIS A C 1
ATOM 688 O O . HIS A 1 96 ? 6.214 -26.369 0.969 1.00 13.36 318 HIS A O 1
ATOM 695 N N . SER A 1 97 ? 8.048 -25.029 0.965 1.00 11.13 319 SER A N 1
ATOM 696 C CA . SER A 1 97 ? 8.738 -25.696 -0.151 1.00 12.16 319 SER A CA 1
ATOM 697 C C . SER A 1 97 ? 10.020 -26.362 0.390 1.00 11.29 319 SER A C 1
ATOM 698 O O . SER A 1 97 ? 10.331 -27.509 0.043 1.00 11.69 319 SER A O 1
ATOM 701 N N . SER A 1 98 ? 10.753 -25.646 1.244 1.00 11.65 320 SER A N 1
ATOM 702 C CA . SER A 1 98 ? 12.017 -26.142 1.811 1.00 10.81 320 SER A CA 1
ATOM 703 C C . SER A 1 98 ? 12.042 -26.096 3.340 1.00 9.68 320 SER A C 1
ATOM 704 O O . SER A 1 98 ? 13.100 -26.253 3.946 1.00 11.54 320 SER A O 1
ATOM 707 N N . ASP A 1 99 ? 10.884 -25.902 3.960 1.00 10.03 321 ASP A N 1
ATOM 708 C CA . ASP A 1 99 ? 10.804 -25.794 5.406 1.00 10.88 321 ASP A CA 1
ATOM 709 C C . ASP A 1 99 ? 11.788 -24.750 5.931 1.00 10.85 321 ASP A C 1
ATOM 710 O O . ASP A 1 99 ? 11.798 -23.643 5.382 1.00 10.50 321 ASP A O 1
ATOM 715 N N . MET A 1 100 ? 12.624 -25.038 6.929 1.00 11.34 322 MET A N 1
ATOM 716 C CA . MET A 1 100 ? 13.469 -23.959 7.436 1.00 8.43 322 MET A CA 1
ATOM 717 C C . MET A 1 100 ? 14.617 -23.517 6.551 1.00 9.15 322 MET A C 1
ATOM 718 O O . MET A 1 100 ? 15.256 -22.500 6.817 1.00 10.13 322 MET A O 1
ATOM 723 N N . LEU A 1 101 ? 14.872 -24.242 5.469 1.00 9.85 323 LEU A N 1
ATOM 724 C CA . LEU A 1 101 ? 15.874 -23.778 4.513 1.00 11.20 323 LEU A CA 1
ATOM 725 C C . LEU A 1 101 ? 15.165 -22.882 3.471 1.00 10.36 323 LEU A C 1
ATOM 726 O O . LEU A 1 101 ? 15.749 -22.498 2.461 1.00 11.84 323 LEU A O 1
ATOM 731 N N . GLY A 1 102 ? 13.904 -22.532 3.767 1.00 8.99 324 GLY A N 1
ATOM 732 C CA . GLY A 1 102 ? 13.103 -21.654 2.909 1.00 10.16 324 GLY A CA 1
ATOM 733 C C . GLY A 1 102 ? 13.450 -20.174 3.074 1.00 9.67 324 GLY A C 1
ATOM 734 O O . GLY A 1 102 ? 12.844 -19.328 2.426 1.00 10.56 324 GLY A O 1
ATOM 735 N N . CYS A 1 103 ? 14.380 -19.843 3.968 1.00 9.51 325 CYS A N 1
ATOM 736 C CA . CYS A 1 103 ? 14.852 -18.469 4.099 1.00 9.28 325 CYS A CA 1
ATOM 737 C C . CYS A 1 103 ? 16.151 -18.400 3.282 1.00 7.57 325 CYS A C 1
ATOM 738 O O . CYS A 1 103 ? 17.158 -19.038 3.626 1.00 9.57 325 CYS A O 1
ATOM 741 N N . GLY A 1 104 ? 16.117 -17.645 2.188 1.00 8.74 326 GLY A N 1
ATOM 742 C CA . GLY A 1 104 ? 17.272 -17.518 1.315 1.00 9.33 326 GLY A CA 1
ATOM 743 C C . GLY A 1 104 ? 18.508 -17.027 2.034 1.00 7.90 326 GLY A C 1
ATOM 744 O O . GLY A 1 104 ? 19.604 -17.560 1.848 1.00 9.50 326 GLY A O 1
ATOM 745 N N . PHE A 1 105 ? 18.356 -15.976 2.827 1.00 8.47 327 PHE A N 1
ATOM 746 C CA . PHE A 1 105 ? 19.461 -15.419 3.582 1.00 7.77 327 PHE A CA 1
ATOM 747 C C . PHE A 1 105 ? 20.107 -16.462 4.495 1.00 8.71 327 PHE A C 1
ATOM 748 O O . PHE A 1 105 ? 21.333 -16.641 4.468 1.00 9.91 327 PHE A O 1
ATOM 756 N N . PHE A 1 106 ? 19.315 -17.153 5.305 1.00 8.27 328 PHE A N 1
ATOM 757 C CA . PHE A 1 106 ? 19.922 -18.137 6.193 1.00 9.17 328 PHE A CA 1
ATOM 758 C C . PHE A 1 106 ? 20.559 -19.273 5.402 1.00 8.14 328 PHE A C 1
ATOM 759 O O . PHE A 1 106 ? 21.634 -19.747 5.773 1.00 9.65 328 PHE A O 1
ATOM 767 N N . LYS A 1 107 ? 19.932 -19.705 4.316 1.00 9.17 329 LYS A N 1
ATOM 768 C CA . LYS A 1 107 ? 20.514 -20.782 3.511 1.00 10.26 329 LYS A CA 1
ATOM 769 C C . LYS A 1 107 ? 21.883 -20.326 2.978 1.00 10.59 329 LYS A C 1
ATOM 770 O O . LYS A 1 107 ? 22.846 -21.102 2.981 1.00 10.89 329 LYS A O 1
ATOM 776 N N . LEU A 1 108 ? 21.997 -19.080 2.530 1.00 9.63 330 LEU A N 1
ATOM 777 C CA . LEU A 1 108 ? 23.293 -18.588 2.066 1.00 8.88 330 LEU A CA 1
ATOM 778 C C . LEU A 1 108 ? 24.305 -18.594 3.198 1.00 10.74 330 LEU A C 1
ATOM 779 O O . LEU A 1 108 ? 25.449 -18.993 3.018 1.00 10.67 330 LEU A O 1
ATOM 784 N N . TRP A 1 109 ? 23.894 -18.136 4.373 1.00 9.08 331 TRP A N 1
ATOM 785 C CA . TRP A 1 109 ? 24.816 -18.068 5.506 1.00 8.59 331 TRP A CA 1
ATOM 786 C C . TRP A 1 109 ? 25.296 -19.458 5.946 1.00 9.89 331 TRP A C 1
ATOM 787 O O . TRP A 1 109 ? 26.503 -19.700 6.046 1.00 11.71 331 TRP A O 1
ATOM 798 N N . VAL A 1 110 ? 24.364 -20.377 6.182 1.00 10.73 332 VAL A N 1
ATOM 799 C CA . VAL A 1 110 ? 24.723 -21.722 6.643 1.00 12.01 332 VAL A CA 1
ATOM 800 C C . VAL A 1 110 ? 25.520 -22.527 5.608 1.00 13.14 332 VAL A C 1
ATOM 801 O O . VAL A 1 110 ? 26.272 -23.438 5.990 1.00 17.09 332 VAL A O 1
ATOM 805 N N . THR A 1 111 ? 25.384 -22.202 4.322 1.00 11.06 333 THR A N 1
ATOM 806 C CA . THR A 1 111 ? 26.139 -22.905 3.271 1.00 11.72 333 THR A CA 1
ATOM 807 C C . THR A 1 111 ? 27.486 -22.234 2.933 1.00 15.55 333 TH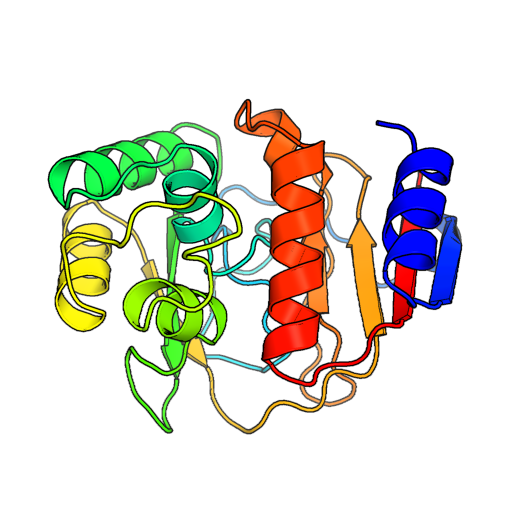R A C 1
ATOM 808 O O . THR A 1 111 ? 28.154 -22.635 1.966 1.00 19.48 333 THR A O 1
ATOM 812 N N . GLY A 1 112 ? 27.864 -21.218 3.718 1.00 11.54 334 GLY A N 1
ATOM 813 C CA . GLY A 1 112 ? 29.146 -20.530 3.566 1.00 12.28 334 GLY A CA 1
ATOM 814 C C . GLY A 1 112 ? 29.297 -19.498 2.469 1.00 12.18 334 GLY A C 1
ATOM 815 O O . GLY A 1 112 ? 30.424 -19.086 2.145 1.00 15.07 334 GLY A O 1
ATOM 816 N N . ARG A 1 113 ? 28.186 -19.037 1.904 1.00 10.58 335 ARG A N 1
ATOM 817 C CA . ARG A 1 113 ? 28.259 -18.071 0.813 1.00 11.07 335 ARG A CA 1
ATOM 818 C C . ARG A 1 113 ? 28.789 -16.693 1.203 1.00 12.96 335 ARG A C 1
ATOM 819 O O . ARG A 1 113 ? 29.116 -15.889 0.333 1.00 14.23 335 ARG A O 1
ATOM 827 N N . PHE A 1 114 ? 28.889 -16.421 2.499 1.00 11.39 336 PHE A N 1
ATOM 828 C CA . PHE A 1 114 ? 29.440 -15.145 2.965 1.00 11.03 336 PHE A CA 1
ATOM 829 C C . PHE A 1 114 ? 30.884 -15.284 3.463 1.00 13.68 336 PHE A C 1
ATOM 830 O O . PHE A 1 114 ? 31.438 -14.347 4.024 1.00 13.32 336 PHE A O 1
ATOM 838 N N . ASP A 1 115 ? 31.480 -16.461 3.269 1.00 14.05 337 ASP A N 1
ATOM 839 C CA . ASP A 1 115 ? 32.843 -16.716 3.732 1.00 16.75 337 ASP A CA 1
ATOM 840 C C . ASP A 1 115 ? 33.852 -15.609 3.475 1.00 17.72 337 ASP A C 1
ATOM 841 O O . ASP A 1 115 ? 34.499 -15.103 4.404 1.00 20.06 337 ASP A O 1
ATOM 846 N N . ASP A 1 116 ? 33.994 -15.248 2.211 1.00 17.48 338 ASP A N 1
ATOM 847 C CA . ASP A 1 116 ? 34.985 -14.251 1.870 1.00 20.70 338 ASP A CA 1
ATOM 848 C C . ASP A 1 116 ? 34.552 -12.803 1.988 1.00 21.05 338 ASP A C 1
ATOM 849 O O . ASP A 1 116 ? 35.198 -11.897 1.463 1.00 17.91 338 ASP A O 1
ATOM 854 N N . MET A 1 117 ? 33.428 -12.594 2.657 1.00 17.89 339 MET A N 1
ATOM 855 C CA . MET A 1 117 ? 33.001 -11.244 2.964 1.00 14.86 339 MET A CA 1
ATOM 856 C C . MET A 1 117 ? 33.370 -11.106 4.436 1.00 15.86 339 MET A C 1
ATOM 857 O O . MET A 1 117 ? 33.049 -10.119 5.088 1.00 18.44 339 MET A O 1
ATOM 862 N N . GLY A 1 118 ? 34.052 -12.133 4.947 1.00 18.16 340 GLY A N 1
ATOM 863 C CA . GLY A 1 118 ? 34.541 -12.128 6.315 1.00 21.89 340 GLY A CA 1
ATOM 864 C C . GLY A 1 118 ? 33.626 -12.593 7.424 1.00 22.52 340 GLY A C 1
ATOM 865 O O . GLY A 1 118 ? 33.944 -12.426 8.601 1.00 27.58 340 GLY A O 1
ATOM 866 N N . TYR A 1 119 ? 32.502 -13.197 7.068 1.00 14.18 341 TYR A N 1
ATOM 867 C CA . TYR A 1 119 ? 31.560 -13.647 8.074 1.00 14.29 341 TYR A CA 1
ATOM 868 C C . TYR A 1 119 ? 31.797 -15.050 8.569 1.00 12.75 341 TYR A C 1
ATOM 869 O O . TYR A 1 119 ? 32.134 -15.930 7.793 1.00 14.77 341 TYR A O 1
ATOM 878 N N . PRO A 1 120 ? 31.637 -15.267 9.875 1.00 13.18 342 PRO A N 1
ATOM 879 C CA . PRO A 1 120 ? 31.816 -16.605 10.436 1.00 14.77 342 PRO A CA 1
ATOM 880 C C . PRO A 1 120 ? 30.496 -17.335 10.149 1.00 19.48 342 PRO A C 1
ATOM 881 O O . PRO A 1 120 ? 29.456 -16.685 9.958 1.00 16.07 342 PRO A O 1
ATOM 885 N N . ARG A 1 121 ? 30.530 -18.662 10.108 1.00 14.81 343 ARG A N 1
ATOM 886 C CA . ARG A 1 121 ? 29.322 -19.437 9.858 1.00 15.34 343 ARG A CA 1
ATOM 887 C C . ARG A 1 121 ? 28.525 -19.681 11.119 1.00 13.62 343 ARG A C 1
ATOM 888 O O . ARG A 1 121 ? 29.067 -19.676 12.225 1.00 15.95 343 ARG A O 1
ATOM 896 N N . PRO A 1 122 ? 27.204 -19.852 10.986 1.00 12.78 344 PRO A N 1
ATOM 897 C CA . PRO A 1 122 ? 26.433 -20.104 12.204 1.00 12.83 344 PRO A CA 1
ATOM 898 C C . PRO A 1 122 ? 26.842 -21.469 12.760 1.00 13.26 344 PRO A C 1
ATOM 899 O O . PRO A 1 122 ? 27.210 -22.363 12.004 1.00 15.45 344 PRO A O 1
ATOM 903 N N . GLN A 1 123 ? 26.785 -21.611 14.077 1.00 14.00 345 GLN A N 1
ATOM 904 C CA . GLN A 1 123 ? 27.151 -22.871 14.723 1.00 17.34 345 GLN A CA 1
ATOM 905 C C . GLN A 1 123 ? 25.893 -23.692 14.988 1.00 18.84 345 GLN A C 1
ATOM 906 O O . GLN A 1 123 ? 25.804 -24.409 15.987 1.00 27.68 345 GLN A O 1
ATOM 912 N N . PHE A 1 124 ? 24.905 -23.554 14.116 1.00 14.29 346 PHE A N 1
ATOM 913 C CA . PHE A 1 124 ? 23.661 -24.283 14.246 1.00 13.17 346 PHE A CA 1
ATOM 914 C C . PHE A 1 124 ? 23.048 -24.412 12.861 1.00 12.06 346 PHE A C 1
ATOM 915 O O . PHE A 1 124 ? 23.442 -23.681 11.937 1.00 14.73 346 PHE A O 1
ATOM 923 N N . ASP A 1 125 ? 22.111 -25.345 12.703 1.00 11.44 347 ASP A N 1
ATOM 924 C CA . ASP A 1 125 ? 21.463 -25.490 11.418 1.00 11.96 347 ASP A CA 1
ATOM 925 C C . ASP A 1 125 ? 20.116 -24.771 11.448 1.00 11.98 347 ASP A C 1
ATOM 926 O O . ASP A 1 125 ? 19.709 -24.203 12.476 1.00 11.62 347 ASP A O 1
ATOM 931 N N . ALA A 1 126 ? 19.416 -24.801 10.323 1.00 11.77 348 ALA A N 1
ATOM 932 C CA . ALA A 1 126 ? 18.160 -24.074 10.213 1.00 10.95 348 ALA A CA 1
ATOM 933 C C . ALA A 1 126 ? 17.102 -24.457 11.241 1.00 9.72 348 ALA A C 1
ATOM 934 O O . ALA A 1 126 ? 16.445 -23.583 11.818 1.00 11.26 348 ALA A O 1
ATOM 936 N N . ASP A 1 127 ? 16.933 -25.749 11.491 1.00 11.29 349 ASP A N 1
ATOM 937 C CA . ASP A 1 127 ? 15.938 -26.182 12.455 1.00 10.17 349 ASP A CA 1
ATOM 938 C C . ASP A 1 127 ? 16.339 -25.803 13.882 1.00 10.55 349 ASP A C 1
ATOM 939 O O . ASP A 1 127 ? 15.491 -25.406 14.694 1.00 13.11 349 ASP A O 1
ATOM 944 N N . GLN A 1 128 ? 17.627 -25.920 14.195 1.00 12.30 350 GLN A N 1
ATOM 945 C CA . GLN A 1 128 ? 18.103 -25.554 15.535 1.00 14.29 350 GLN A CA 1
ATOM 946 C C . GLN A 1 128 ? 17.921 -24.061 15.784 1.00 10.34 350 GLN A C 1
ATOM 947 O O . GLN A 1 128 ? 17.554 -23.641 16.873 1.00 13.87 350 GLN A O 1
ATOM 953 N N . GLY A 1 129 ? 18.184 -23.247 14.766 1.00 11.65 351 GLY A N 1
ATOM 954 C CA . GLY A 1 129 ? 18.031 -21.812 14.935 1.00 11.52 351 GLY A CA 1
ATOM 955 C C . GLY A 1 129 ? 16.568 -21.459 15.171 1.00 11.59 351 GLY A C 1
ATOM 956 O O . GLY A 1 129 ? 16.252 -20.681 16.078 1.00 12.52 351 GLY A O 1
ATOM 957 N N . ALA A 1 130 ? 15.669 -22.033 14.374 1.00 11.24 352 ALA A N 1
ATOM 958 C CA . ALA A 1 130 ? 14.240 -21.750 14.549 1.00 11.65 352 ALA A CA 1
ATOM 959 C C . ALA A 1 130 ? 13.756 -22.188 15.932 1.00 14.00 352 ALA A C 1
ATOM 960 O O . ALA A 1 130 ? 13.019 -21.456 16.607 1.00 12.01 352 ALA A O 1
ATOM 962 N N . ASN A 1 131 ? 14.170 -23.380 16.358 1.00 13.44 353 ASN A N 1
ATOM 963 C CA . ASN A 1 131 ? 13.765 -23.863 17.677 1.00 15.00 353 ASN A CA 1
ATOM 964 C C . ASN A 1 131 ? 14.265 -22.951 18.792 1.00 12.85 353 ASN A C 1
ATOM 965 O O . ASN A 1 131 ? 13.556 -22.721 19.771 1.00 14.55 353 ASN A O 1
ATOM 970 N N . ALA A 1 132 ? 15.478 -22.426 18.654 1.00 13.95 354 ALA A N 1
ATOM 971 C CA . ALA A 1 132 ? 16.035 -21.530 19.663 1.00 13.55 354 ALA A CA 1
ATOM 972 C C . ALA A 1 132 ? 15.245 -20.214 19.723 1.00 13.31 354 ALA A C 1
ATOM 973 O O . ALA A 1 132 ? 14.951 -19.697 20.799 1.00 14.30 354 ALA A O 1
ATOM 975 N N . VAL A 1 133 ? 14.901 -19.671 18.559 1.00 14.44 355 VAL A N 1
ATOM 976 C CA . VAL A 1 133 ? 14.149 -18.423 18.518 1.00 14.85 355 VAL A CA 1
ATOM 977 C C . VAL A 1 133 ? 12.782 -18.646 19.164 1.00 12.29 355 VAL A C 1
ATOM 978 O O . VAL A 1 133 ? 12.336 -17.832 19.978 1.00 13.11 355 VAL A O 1
ATOM 982 N N . LYS A 1 134 ? 12.128 -19.746 18.811 1.00 13.73 356 LYS A N 1
ATOM 983 C CA . LYS A 1 134 ? 10.823 -20.064 19.373 1.00 14.48 356 LYS A CA 1
ATOM 984 C C . LYS A 1 134 ? 10.951 -20.215 20.889 1.00 16.77 356 LYS A C 1
ATOM 985 O O . LYS A 1 134 ? 10.151 -19.650 21.635 1.00 17.60 356 LYS A O 1
ATOM 991 N N . ASP A 1 135 ? 11.971 -20.949 21.337 1.00 16.42 357 ASP A N 1
ATOM 992 C CA . ASP A 1 135 ? 12.174 -21.152 22.779 1.00 16.98 357 ASP A CA 1
ATOM 993 C C . ASP A 1 135 ? 12.377 -19.841 23.522 1.00 19.74 357 ASP A C 1
ATOM 994 O O . ASP A 1 135 ? 11.942 -19.708 24.667 1.00 20.67 357 ASP A O 1
ATOM 999 N N . ALA A 1 136 ? 13.030 -18.874 22.879 1.00 15.28 358 ALA A N 1
ATOM 1000 C CA . ALA A 1 136 ? 13.281 -17.581 23.491 1.00 13.39 358 ALA A CA 1
ATOM 1001 C C . ALA A 1 136 ? 12.128 -16.591 23.355 1.00 12.47 358 ALA A C 1
ATOM 1002 O O . ALA A 1 136 ? 12.294 -15.408 23.666 1.00 15.43 358 ALA A O 1
ATOM 1004 N N . GLY A 1 137 ? 10.977 -17.066 22.885 1.00 14.65 359 GLY A N 1
ATOM 1005 C CA . GLY A 1 137 ? 9.813 -16.192 22.782 1.00 16.28 359 GLY A CA 1
ATOM 1006 C C . GLY A 1 137 ? 9.510 -15.588 21.425 1.00 16.56 359 GLY A C 1
ATOM 1007 O O . GLY A 1 137 ? 8.584 -14.780 21.302 1.00 18.23 359 GLY A O 1
ATOM 1008 N N . GLY A 1 138 ? 10.282 -15.978 20.410 1.00 12.92 360 GLY A N 1
ATOM 1009 C CA . GLY A 1 138 ? 10.059 -15.453 19.071 1.00 12.78 360 GLY A CA 1
ATOM 1010 C C . GLY A 1 138 ? 8.992 -16.190 18.275 1.00 14.77 360 GLY A C 1
ATOM 1011 O O . GLY A 1 138 ? 8.439 -17.212 18.705 1.00 17.07 360 GLY A O 1
ATOM 1012 N N . ILE A 1 139 ? 8.714 -15.674 17.080 1.00 12.28 361 ILE A N 1
ATOM 1013 C CA . ILE A 1 139 ? 7.701 -16.219 16.182 1.00 11.66 361 ILE A CA 1
ATOM 1014 C C . ILE A 1 139 ? 8.385 -16.846 14.975 1.00 12.12 361 ILE A C 1
ATOM 1015 O O . ILE A 1 139 ? 9.384 -16.315 14.494 1.00 12.00 361 ILE A O 1
ATOM 1020 N N . ILE A 1 140 ? 7.849 -17.962 14.490 1.00 11.43 362 ILE A N 1
ATOM 1021 C CA . ILE A 1 140 ? 8.397 -18.597 13.305 1.00 11.33 362 ILE A CA 1
ATOM 1022 C C . ILE A 1 140 ? 7.373 -18.367 12.196 1.00 14.71 362 ILE A C 1
ATOM 1023 O O . ILE A 1 140 ? 6.240 -18.848 12.258 1.00 20.77 362 ILE A O 1
ATOM 1028 N N . GLU A 1 141 ? 7.757 -17.573 11.206 1.00 9.72 363 GLU A N 1
ATOM 1029 C CA . GLU A 1 141 ? 6.885 -17.285 10.075 1.00 10.14 363 GLU A CA 1
ATOM 1030 C C . GLU A 1 141 ? 7.129 -18.350 8.985 1.00 8.44 363 GLU A C 1
ATOM 1031 O O . GLU A 1 141 ? 8.221 -18.896 8.899 1.00 9.82 363 GLU A O 1
ATOM 1037 N N . MET A 1 142 ? 6.121 -18.661 8.177 1.00 8.64 364 MET A N 1
ATOM 1038 C CA . MET A 1 142 ? 6.304 -19.619 7.082 1.00 7.95 364 MET A CA 1
ATOM 1039 C C . MET A 1 142 ? 5.667 -19.043 5.830 1.00 10.11 364 MET A C 1
ATOM 1040 O O . MET A 1 142 ? 4.461 -18.757 5.803 1.00 10.89 364 MET A O 1
ATOM 1045 N N . HIS A 1 143 ? 6.488 -18.863 4.799 1.00 8.62 365 HIS A N 1
ATOM 1046 C CA . HIS A 1 143 ? 6.029 -18.337 3.529 1.00 8.33 365 HIS A CA 1
ATOM 1047 C C . HIS A 1 143 ? 5.503 -19.418 2.599 1.00 9.85 365 HIS A C 1
ATOM 1048 O O . HIS A 1 143 ? 5.711 -20.633 2.811 1.00 9.43 365 HIS A O 1
ATOM 1055 N N . HIS A 1 144 ? 4.821 -18.969 1.548 1.00 11.28 366 HIS A N 1
ATOM 1056 C CA . HIS A 1 144 ? 4.313 -19.886 0.529 1.00 12.56 366 HIS A CA 1
ATOM 1057 C C . HIS A 1 144 ? 4.557 -19.305 -0.830 1.00 11.61 366 HIS A C 1
ATOM 1058 O O . HIS A 1 144 ? 4.810 -18.092 -0.974 1.00 12.03 366 HIS A O 1
ATOM 1065 N N . GLY A 1 145 ? 4.486 -20.160 -1.840 1.00 11.17 367 GLY A N 1
ATOM 1066 C CA . GLY A 1 145 ? 4.705 -19.688 -3.188 1.00 12.90 367 GLY A CA 1
ATOM 1067 C C . GLY A 1 145 ? 6.161 -19.479 -3.563 1.00 11.37 367 GLY A C 1
ATOM 1068 O O . GLY A 1 145 ? 7.093 -19.829 -2.835 1.00 12.96 367 GLY A O 1
ATOM 1069 N N . SER A 1 146 ? 6.338 -18.908 -4.740 1.00 14.40 368 SER A N 1
ATOM 1070 C CA . SER A 1 146 ? 7.655 -18.647 -5.295 1.00 14.60 368 SER A CA 1
ATOM 1071 C C . SER A 1 146 ? 8.033 -17.181 -5.267 1.00 13.10 368 SER A C 1
ATOM 1072 O O . SER A 1 146 ? 7.178 -16.288 -5.168 1.00 13.53 368 SER A O 1
ATOM 1075 N N . HIS A 1 147 ? 9.337 -16.958 -5.361 1.00 11.85 369 HIS A N 1
ATOM 1076 C CA . HIS A 1 147 ? 9.923 -15.626 -5.401 1.00 10.61 369 HIS A CA 1
ATOM 1077 C C . HIS A 1 147 ? 9.747 -14.986 -6.771 1.00 13.33 369 HIS A C 1
ATOM 1078 O O . HIS A 1 147 ? 10.108 -15.579 -7.802 1.00 14.80 369 HIS A O 1
ATOM 1085 N N . THR A 1 148 ? 9.228 -13.765 -6.800 1.00 9.87 370 THR A N 1
ATOM 1086 C CA . THR A 1 148 ? 9.055 -13.066 -8.066 1.00 10.54 370 THR A CA 1
ATOM 1087 C C . THR A 1 148 ? 9.374 -11.583 -7.859 1.00 8.57 370 THR A C 1
ATOM 1088 O O . THR A 1 148 ? 8.851 -10.713 -8.556 1.00 9.98 370 THR A O 1
ATOM 1092 N N . GLU A 1 149 ? 10.242 -11.281 -6.893 1.00 9.35 371 GLU A N 1
ATOM 1093 C CA . GLU A 1 149 ? 10.566 -9.882 -6.586 1.00 8.52 371 GLU A CA 1
ATOM 1094 C C . GLU A 1 149 ? 11.103 -9.138 -7.799 1.00 10.28 371 GLU A C 1
ATOM 1095 O O . GLU A 1 149 ? 11.996 -9.640 -8.484 1.00 10.54 371 GLU A O 1
ATOM 1101 N N . LYS A 1 150 ? 10.574 -7.933 -8.024 1.00 9.13 372 LYS A N 1
ATOM 1102 C CA . LYS A 1 150 ? 10.919 -7.093 -9.175 1.00 10.20 372 LYS A CA 1
ATOM 1103 C C . LYS A 1 150 ? 11.749 -5.876 -8.836 1.00 11.93 372 LYS A C 1
ATOM 1104 O O . LYS A 1 150 ? 12.203 -5.163 -9.724 1.00 14.78 372 LYS A O 1
ATOM 1110 N N . VAL A 1 151 ? 11.920 -5.601 -7.555 1.00 9.90 373 VAL A N 1
ATOM 1111 C CA . VAL A 1 151 ? 12.638 -4.412 -7.146 1.00 10.31 373 VAL A CA 1
ATOM 1112 C C . VAL A 1 151 ? 13.007 -4.579 -5.681 1.00 8.70 373 VAL A C 1
ATOM 1113 O O . VAL A 1 151 ? 12.443 -5.432 -4.994 1.00 9.73 373 VAL A O 1
ATOM 1117 N N . VAL A 1 152 ? 13.951 -3.763 -5.231 1.00 9.25 374 VAL A N 1
ATOM 1118 C CA . VAL A 1 152 ? 14.375 -3.744 -3.841 1.00 8.36 374 VAL A CA 1
ATOM 1119 C C . VAL A 1 152 ? 14.131 -2.336 -3.311 1.00 9.85 374 VAL A C 1
ATOM 1120 O O . VAL A 1 152 ? 14.625 -1.369 -3.883 1.00 12.77 374 VAL A O 1
ATOM 1124 N N . TYR A 1 153 ? 13.327 -2.209 -2.267 1.00 8.94 375 TYR A N 1
ATOM 1125 C CA . TYR A 1 153 ? 13.145 -0.901 -1.652 1.00 9.82 375 TYR A CA 1
ATOM 1126 C C . TYR A 1 153 ? 14.018 -0.854 -0.409 1.00 9.68 375 TYR A C 1
ATOM 1127 O O . TYR A 1 153 ? 14.031 -1.788 0.398 1.00 11.71 375 TYR A O 1
ATOM 1136 N N . ILE A 1 154 ? 14.786 0.218 -0.280 1.00 8.31 376 ILE A N 1
ATOM 1137 C CA . ILE A 1 154 ? 15.599 0.434 0.907 1.00 8.12 376 ILE A CA 1
ATOM 1138 C C . ILE A 1 154 ? 14.913 1.631 1.572 1.00 8.92 376 ILE A C 1
ATOM 1139 O O . ILE A 1 154 ? 15.033 2.779 1.122 1.00 9.51 376 ILE A O 1
ATOM 1144 N N . ASN A 1 155 ? 14.160 1.346 2.624 1.00 8.42 377 ASN A N 1
ATOM 1145 C CA . ASN A 1 155 ? 13.419 2.379 3.320 1.00 8.84 377 ASN A CA 1
ATOM 1146 C C . ASN A 1 155 ? 14.232 3.016 4.423 1.00 9.18 377 ASN A C 1
ATOM 1147 O O . ASN A 1 155 ? 14.719 2.323 5.327 1.00 9.37 377 ASN A O 1
ATOM 1152 N N . LEU A 1 156 ? 14.370 4.341 4.356 1.00 9.01 378 LEU A N 1
ATOM 1153 C CA . LEU A 1 156 ? 15.119 5.071 5.367 1.00 9.92 378 LEU A CA 1
ATOM 1154 C C . LEU A 1 156 ? 14.224 5.877 6.303 1.00 12.70 378 LEU A C 1
ATOM 1155 O O . LEU A 1 156 ? 14.730 6.626 7.136 1.00 14.5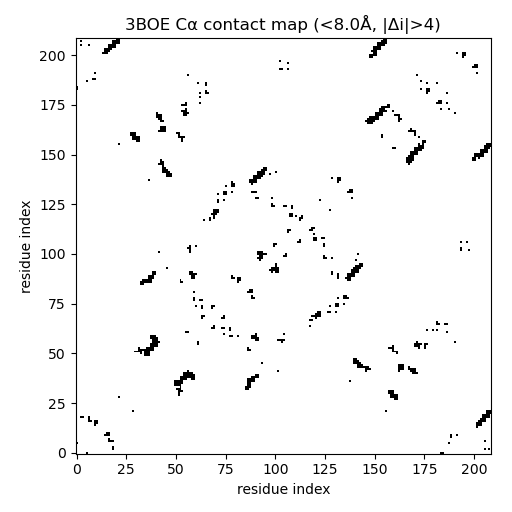5 378 LEU A O 1
ATOM 1160 N N . LEU A 1 157 ? 12.907 5.708 6.201 1.00 10.13 379 LEU A N 1
ATOM 1161 C CA . LEU A 1 157 ? 12.010 6.457 7.100 1.00 10.87 379 LEU A CA 1
ATOM 1162 C C . LEU A 1 157 ? 11.841 5.713 8.416 1.00 10.52 379 LEU A C 1
ATOM 1163 O O . LEU A 1 157 ? 11.239 4.635 8.478 1.00 10.33 379 LEU A O 1
ATOM 1168 N N . ALA A 1 158 ? 12.413 6.273 9.473 1.00 12.17 380 ALA A N 1
ATOM 1169 C CA . ALA A 1 158 ? 12.340 5.661 10.784 1.00 11.74 380 ALA A CA 1
ATOM 1170 C C . ALA A 1 158 ? 10.923 5.343 11.229 1.00 11.46 380 ALA A C 1
ATOM 1171 O O . ALA A 1 158 ? 10.001 6.132 11.039 1.00 12.26 380 ALA A O 1
ATOM 1173 N N . ASN A 1 159 ? 10.764 4.177 11.833 1.00 11.32 381 ASN A N 1
ATOM 1174 C CA . ASN A 1 159 ? 9.489 3.719 12.369 1.00 12.88 381 ASN A CA 1
ATOM 1175 C C . ASN A 1 159 ? 8.359 3.544 11.372 1.00 10.48 381 ASN A C 1
ATOM 1176 O O . ASN A 1 159 ? 7.176 3.552 11.737 1.00 11.73 381 ASN A O 1
ATOM 1181 N N . LYS A 1 160 ? 8.746 3.366 10.108 1.00 9.90 382 LYS A N 1
ATOM 1182 C CA . LYS A 1 160 ? 7.803 3.091 9.029 1.00 9.87 382 LYS A CA 1
ATOM 1183 C C . LYS A 1 160 ? 8.324 1.856 8.293 1.00 9.22 382 LYS A C 1
ATOM 1184 O O . LYS A 1 160 ? 9.508 1.526 8.371 1.00 10.15 382 LYS A O 1
ATOM 1190 N N . THR A 1 161 ? 7.437 1.172 7.589 1.00 8.89 383 THR A N 1
ATOM 1191 C CA . THR A 1 161 ? 7.870 0.046 6.780 1.00 7.59 383 THR A CA 1
ATOM 1192 C C . THR A 1 161 ? 6.956 -0.078 5.573 1.00 10.40 383 THR A C 1
ATOM 1193 O O . THR A 1 161 ? 6.006 0.705 5.406 1.00 9.34 383 THR A O 1
ATOM 1197 N N . LEU A 1 162 ? 7.274 -1.042 4.716 1.00 8.40 384 LEU A N 1
ATOM 1198 C CA . LEU A 1 162 ? 6.474 -1.366 3.534 1.00 8.69 384 LEU A CA 1
ATOM 1199 C C . LEU A 1 162 ? 6.142 -2.847 3.712 1.00 10.73 384 LEU A C 1
ATOM 1200 O O . LEU A 1 162 ? 6.932 -3.600 4.299 1.00 10.99 384 LEU A O 1
ATOM 1205 N N . GLU A 1 163 ? 4.997 -3.267 3.193 1.00 8.82 385 GLU A N 1
ATOM 1206 C CA . GLU A 1 163 ? 4.521 -4.625 3.359 1.00 10.03 385 GLU A CA 1
ATOM 1207 C C . GLU A 1 163 ? 4.608 -5.462 2.106 1.00 8.82 385 GLU A C 1
ATOM 1208 O O . GLU A 1 163 ? 4.613 -4.942 1.000 1.00 9.69 385 GLU A O 1
ATOM 1214 N N . PRO A 1 164 ? 4.652 -6.779 2.272 1.00 8.51 386 PRO A N 1
ATOM 1215 C CA . PRO A 1 164 ? 4.745 -7.658 1.100 1.00 9.86 386 PRO A CA 1
ATOM 1216 C C . PRO A 1 164 ? 3.508 -7.607 0.232 1.00 10.02 386 PRO A C 1
ATOM 1217 O O . PRO A 1 164 ? 2.400 -7.399 0.723 1.00 10.65 386 PRO A O 1
ATOM 1221 N N . ASN A 1 165 ? 3.705 -7.770 -1.071 1.00 9.42 387 ASN A N 1
ATOM 1222 C CA . ASN A 1 165 ? 2.590 -7.877 -1.999 1.00 10.79 387 ASN A CA 1
ATOM 1223 C C . ASN A 1 165 ? 2.937 -9.113 -2.848 1.00 11.37 387 ASN A C 1
ATOM 1224 O O . ASN A 1 165 ? 3.714 -9.026 -3.810 1.00 10.06 387 ASN A O 1
ATOM 1229 N N . GLU A 1 166 ? 2.401 -10.271 -2.487 1.00 12.79 388 GLU A N 1
ATOM 1230 C CA . GLU A 1 166 ? 2.729 -11.494 -3.215 1.00 10.50 388 GLU A CA 1
ATOM 1231 C C . GLU A 1 166 ? 2.378 -11.458 -4.691 1.00 11.42 388 GLU A C 1
ATOM 1232 O O . GLU A 1 166 ? 2.920 -12.241 -5.473 1.00 13.31 388 GLU A O 1
ATOM 1238 N N . ASN A 1 167 ? 1.493 -10.547 -5.068 1.00 11.94 389 ASN A N 1
ATOM 1239 C CA . ASN A 1 167 ? 1.086 -10.470 -6.464 1.00 12.97 389 ASN A CA 1
ATOM 1240 C C . ASN A 1 167 ? 1.893 -9.473 -7.318 1.00 13.61 389 ASN A C 1
ATOM 1241 O O . ASN A 1 167 ? 1.742 -9.427 -8.546 1.00 14.31 389 ASN A O 1
ATOM 1246 N N . ASP A 1 168 ? 2.746 -8.676 -6.684 1.00 10.06 390 ASP A N 1
ATOM 1247 C CA . ASP A 1 168 ? 3.627 -7.715 -7.373 1.00 10.25 390 ASP A CA 1
ATOM 1248 C C . ASP A 1 168 ? 4.735 -7.532 -6.341 1.00 11.26 390 ASP A C 1
ATOM 1249 O O . ASP A 1 168 ? 4.805 -6.532 -5.614 1.00 10.86 390 ASP A O 1
ATOM 1254 N N . GLN A 1 169 ? 5.606 -8.533 -6.311 1.00 9.67 391 GLN A N 1
ATOM 1255 C CA . GLN A 1 169 ? 6.629 -8.616 -5.289 1.00 8.66 391 GLN 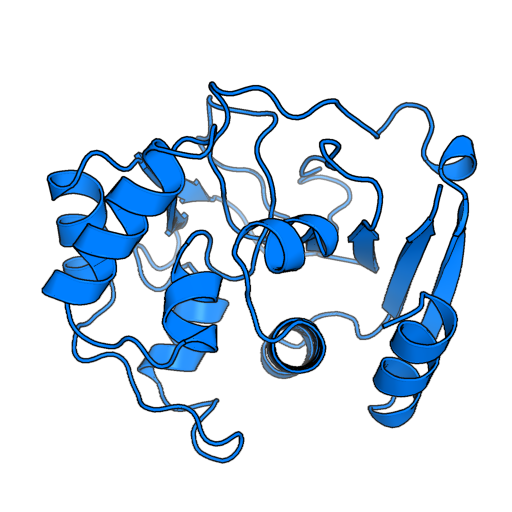A CA 1
ATOM 1256 C C . GLN A 1 169 ? 7.778 -7.671 -5.290 1.00 8.81 391 GLN A C 1
ATOM 1257 O O . GLN A 1 169 ? 8.216 -7.169 -6.330 1.00 9.12 391 GLN A O 1
ATOM 1263 N N . ARG A 1 170 ? 8.278 -7.440 -4.085 1.00 8.84 392 ARG A N 1
ATOM 1264 C CA . ARG A 1 170 ? 9.435 -6.577 -3.907 1.00 8.84 392 ARG A CA 1
ATOM 1265 C C . ARG A 1 170 ? 10.174 -6.993 -2.650 1.00 8.71 392 ARG A C 1
ATOM 1266 O O . ARG A 1 170 ? 9.560 -7.499 -1.694 1.00 8.46 392 ARG A O 1
ATOM 1274 N N . PHE A 1 171 ? 11.501 -6.850 -2.667 1.00 8.00 393 PHE A N 1
ATOM 1275 C CA . PHE A 1 171 ? 12.264 -7.066 -1.440 1.00 5.90 393 PHE A CA 1
ATOM 1276 C C . PHE A 1 171 ? 12.179 -5.715 -0.713 1.00 8.50 393 PHE A C 1
ATOM 1277 O O . PHE A 1 171 ? 12.263 -4.657 -1.338 1.00 8.06 393 PHE A O 1
ATOM 1285 N N . ILE A 1 172 ? 12.003 -5.751 0.607 1.00 8.50 394 ILE A N 1
ATOM 1286 C CA . ILE A 1 172 ? 11.915 -4.524 1.394 1.00 7.66 394 ILE A CA 1
ATOM 1287 C C . ILE A 1 172 ? 12.982 -4.586 2.490 1.00 7.71 394 ILE A C 1
ATOM 1288 O O . ILE A 1 172 ? 13.023 -5.551 3.266 1.00 8.56 394 ILE A O 1
ATOM 1293 N N . VAL A 1 173 ? 13.835 -3.568 2.549 1.00 7.81 395 VAL A N 1
ATOM 1294 C CA . VAL A 1 173 ? 14.890 -3.493 3.564 1.00 9.21 395 VAL A CA 1
ATOM 1295 C C . VAL A 1 173 ? 14.709 -2.213 4.368 1.00 8.69 395 VAL A C 1
ATOM 1296 O O . VAL A 1 173 ? 14.780 -1.117 3.794 1.00 9.10 395 VAL A O 1
ATOM 1300 N N . ASP A 1 174 ? 14.433 -2.342 5.670 1.00 7.79 396 ASP A N 1
ATOM 1301 C CA . ASP A 1 174 ? 14.297 -1.154 6.500 1.00 8.12 396 ASP A CA 1
ATOM 1302 C C . ASP A 1 174 ? 15.671 -0.768 7.028 1.00 8.96 396 ASP A C 1
ATOM 1303 O O . ASP A 1 174 ? 16.094 -1.221 8.098 1.00 10.05 396 ASP A O 1
ATOM 1308 N N . GLY A 1 175 ? 16.373 0.055 6.251 1.00 10.31 397 GLY A N 1
ATOM 1309 C CA . GLY A 1 175 ? 17.712 0.489 6.613 1.00 10.97 397 GLY A CA 1
ATOM 1310 C C . GLY A 1 175 ? 17.768 1.176 7.957 1.00 11.67 397 GLY A C 1
ATOM 1311 O O . GLY A 1 175 ? 18.731 1.023 8.711 1.00 12.10 397 GLY A O 1
ATOM 1312 N N . TRP A 1 176 ? 16.726 1.933 8.262 1.00 10.04 398 TRP A N 1
ATOM 1313 C CA . TRP A 1 176 ? 16.689 2.650 9.527 1.00 12.29 398 TRP A CA 1
ATOM 1314 C C . TRP A 1 176 ? 16.734 1.706 10.724 1.00 15.91 398 TRP A C 1
ATOM 1315 O O . TRP A 1 176 ? 17.216 2.083 11.793 1.00 15.68 398 TRP A O 1
ATOM 1326 N N . ALA A 1 177 ? 16.236 0.483 10.554 1.00 12.33 399 ALA A N 1
ATOM 1327 C CA . ALA A 1 177 ? 16.207 -0.491 11.642 1.00 13.05 399 ALA A CA 1
ATOM 1328 C C . ALA A 1 177 ? 17.599 -0.989 11.993 1.00 15.76 399 ALA A C 1
ATOM 1329 O O . ALA A 1 177 ? 17.834 -1.414 13.132 1.00 14.08 399 ALA A O 1
ATOM 1331 N N . ALA A 1 178 ? 18.519 -0.948 11.030 1.00 15.29 400 ALA A N 1
ATOM 1332 C CA . ALA A 1 178 ? 19.888 -1.384 11.291 1.00 14.93 400 ALA A CA 1
ATOM 1333 C C . ALA A 1 178 ? 20.496 -0.377 12.262 1.00 18.89 400 ALA A C 1
ATOM 1334 O O . ALA A 1 178 ? 21.183 -0.751 13.216 1.00 18.13 400 ALA A O 1
ATOM 1336 N N . ASP A 1 179 ? 20.243 0.908 12.023 1.00 20.30 401 ASP A N 1
ATOM 1337 C CA . ASP A 1 179 ? 20.762 1.927 12.924 1.00 18.80 401 ASP A CA 1
ATOM 1338 C C . ASP A 1 179 ? 20.166 1.738 14.302 1.00 19.67 401 ASP A C 1
ATOM 1339 O O . ASP A 1 179 ? 20.860 1.850 15.304 1.00 19.67 401 ASP A O 1
ATOM 1344 N N . LYS A 1 180 ? 18.872 1.442 14.354 1.00 15.68 402 LYS A N 1
ATOM 1345 C CA . LYS A 1 180 ? 18.210 1.236 15.637 1.00 16.04 402 LYS A CA 1
ATOM 1346 C C . LYS A 1 180 ? 18.894 0.161 16.478 1.00 20.30 402 LYS A C 1
ATOM 1347 O O . LYS A 1 180 ? 18.943 0.264 17.698 1.00 21.03 402 LYS A O 1
ATOM 1353 N N . PHE A 1 181 ? 19.424 -0.875 15.834 1.00 17.78 403 PHE A N 1
ATOM 1354 C CA . PHE A 1 181 ? 20.086 -1.957 16.561 1.00 16.95 403 PHE A CA 1
ATOM 1355 C C . PHE A 1 181 ? 21.610 -1.822 16.662 1.00 17.34 403 PHE A C 1
ATOM 1356 O O . PHE A 1 181 ? 22.324 -2.765 17.005 1.00 17.98 403 PHE A O 1
ATOM 1364 N N . GLY A 1 182 ? 22.096 -0.619 16.380 1.00 19.18 404 GLY A N 1
ATOM 1365 C CA . GLY A 1 182 ? 23.520 -0.350 16.484 1.00 19.92 404 GLY A CA 1
ATOM 1366 C C . GLY A 1 182 ? 24.399 -1.178 15.579 1.00 16.21 404 GLY A C 1
ATOM 1367 O O . GLY A 1 182 ? 25.560 -1.449 15.895 1.00 17.59 404 GLY A O 1
ATOM 1368 N N . LEU A 1 183 ? 23.857 -1.568 14.434 1.00 15.52 405 LEU A N 1
ATOM 1369 C CA . LEU A 1 183 ? 24.617 -2.365 13.503 1.00 15.82 405 LEU A CA 1
ATOM 1370 C C . LEU A 1 183 ? 25.606 -1.517 12.732 1.00 17.30 405 LEU A C 1
ATOM 1371 O O . LEU A 1 183 ? 25.509 -0.282 12.702 1.00 16.99 405 LEU A O 1
ATOM 1376 N N . ASP A 1 184 ? 26.591 -2.187 12.145 1.00 13.20 406 ASP A N 1
ATOM 1377 C CA . ASP A 1 184 ? 27.543 -1.524 11.258 1.00 14.96 406 ASP A CA 1
ATOM 1378 C C . ASP A 1 184 ? 26.643 -1.391 10.014 1.00 18.02 406 ASP A C 1
ATOM 1379 O O . ASP A 1 184 ? 26.446 -2.353 9.264 1.00 16.23 406 ASP A O 1
ATOM 1384 N N . VAL A 1 185 ? 26.065 -0.212 9.811 1.00 18.45 407 VAL A N 1
ATOM 1385 C CA . VAL A 1 185 ? 25.108 -0.027 8.719 1.00 16.90 407 VAL A CA 1
ATOM 1386 C C . VAL A 1 185 ? 25.612 -0.232 7.301 1.00 20.92 407 VAL A C 1
ATOM 1387 O O . VAL A 1 185 ? 24.934 -0.862 6.496 1.00 17.70 407 VAL A O 1
ATOM 1391 N N . PRO A 1 186 ? 26.786 0.306 6.961 1.00 17.09 408 PRO A N 1
ATOM 1392 C CA . PRO A 1 186 ? 27.284 0.106 5.600 1.00 20.31 408 PRO A CA 1
ATOM 1393 C C . PRO A 1 186 ? 27.433 -1.396 5.351 1.00 22.18 408 PRO A C 1
ATOM 1394 O O . PRO A 1 186 ? 27.085 -1.903 4.286 1.00 17.58 408 PRO A O 1
ATOM 1398 N N . LYS A 1 187 ? 27.953 -2.098 6.351 1.00 16.70 409 LYS A N 1
ATOM 1399 C CA . LYS A 1 187 ? 28.152 -3.544 6.266 1.00 19.90 409 LYS A CA 1
ATOM 1400 C C . LYS A 1 187 ? 26.812 -4.257 6.073 1.00 13.41 409 LYS A C 1
ATOM 1401 O O . LYS A 1 187 ? 26.696 -5.165 5.242 1.00 15.08 409 LYS A O 1
ATOM 1407 N N . PHE A 1 188 ? 25.801 -3.836 6.827 1.00 15.99 410 PHE A N 1
ATOM 1408 C CA . PHE A 1 188 ? 24.451 -4.386 6.750 1.00 12.92 410 PHE A CA 1
ATOM 1409 C C . PHE A 1 188 ? 23.836 -4.219 5.350 1.00 16.55 410 PHE A C 1
ATOM 1410 O O . PHE A 1 188 ? 23.252 -5.159 4.788 1.00 14.09 410 PHE A O 1
ATOM 1418 N N . LEU A 1 189 ? 23.959 -3.016 4.791 1.00 13.85 411 LEU A N 1
ATOM 1419 C CA . LEU A 1 189 ? 23.402 -2.765 3.475 1.00 13.83 411 LEU A CA 1
ATOM 1420 C C . LEU A 1 189 ? 24.143 -3.540 2.390 1.00 16.25 411 LEU A C 1
ATOM 1421 O O . LEU A 1 189 ? 23.509 -4.046 1.461 1.00 14.16 411 LEU A O 1
ATOM 1426 N N . ILE A 1 190 ? 25.467 -3.645 2.500 1.00 14.52 412 ILE A N 1
ATOM 1427 C CA . ILE A 1 190 ? 26.241 -4.415 1.530 1.00 16.93 412 ILE A CA 1
ATOM 1428 C C . ILE A 1 190 ? 25.883 -5.905 1.640 1.00 14.03 412 ILE A C 1
ATOM 1429 O O . ILE A 1 190 ? 25.797 -6.602 0.630 1.00 15.17 412 ILE A O 1
ATOM 1434 N N . ALA A 1 191 ? 25.666 -6.393 2.857 1.00 13.00 413 ALA A N 1
ATOM 1435 C CA . ALA A 1 191 ? 25.274 -7.791 3.044 1.00 12.57 413 ALA A CA 1
ATOM 1436 C C . ALA A 1 191 ? 23.897 -8.000 2.409 1.00 11.14 413 ALA A C 1
ATOM 1437 O O . ALA A 1 191 ? 23.633 -9.044 1.809 1.00 11.54 413 ALA A O 1
ATOM 1439 N N . ALA A 1 192 ? 23.012 -7.019 2.536 1.00 13.10 414 ALA A N 1
ATOM 1440 C CA . ALA A 1 192 ? 21.693 -7.129 1.931 1.00 12.00 414 ALA A CA 1
ATOM 1441 C C . ALA A 1 192 ? 21.823 -7.161 0.408 1.00 10.55 414 ALA A C 1
ATOM 1442 O O . ALA A 1 192 ? 21.137 -7.934 -0.260 1.00 11.19 414 ALA A O 1
ATOM 1444 N N . ALA A 1 193 ? 22.703 -6.318 -0.126 1.00 12.36 415 ALA A N 1
ATOM 1445 C CA . ALA A 1 193 ? 22.913 -6.270 -1.569 1.00 14.04 415 ALA A CA 1
ATOM 1446 C C . ALA A 1 193 ? 23.476 -7.614 -2.043 1.00 12.58 415 ALA A C 1
ATOM 1447 O O . ALA A 1 193 ? 22.977 -8.198 -3.003 1.00 11.15 415 ALA A O 1
ATOM 1449 N N . ALA A 1 194 ? 24.502 -8.116 -1.363 1.00 10.75 416 ALA A N 1
ATOM 1450 C CA . ALA A 1 194 ? 25.086 -9.398 -1.753 1.00 13.80 416 ALA A CA 1
ATOM 1451 C C . ALA A 1 194 ? 24.071 -10.538 -1.685 1.00 10.95 416 ALA A C 1
ATOM 1452 O O . ALA A 1 194 ? 24.112 -11.464 -2.501 1.00 12.21 416 ALA A O 1
ATOM 1454 N N . THR A 1 195 ? 23.173 -10.479 -0.710 1.00 11.43 417 THR A N 1
ATOM 1455 C CA . THR A 1 195 ? 22.141 -11.493 -0.556 1.00 11.60 417 THR A CA 1
ATOM 1456 C C . THR A 1 195 ? 21.257 -11.511 -1.804 1.00 13.09 417 THR A C 1
ATOM 1457 O O . THR A 1 195 ? 21.030 -12.566 -2.412 1.00 13.03 417 THR A O 1
ATOM 1461 N N . VAL A 1 196 ? 20.748 -10.349 -2.194 1.00 10.86 418 VAL A N 1
ATOM 1462 C CA . VAL A 1 196 ? 19.901 -10.275 -3.376 1.00 12.00 418 VAL A CA 1
ATOM 1463 C C . VAL A 1 196 ? 20.672 -10.767 -4.600 1.00 12.77 418 VAL A C 1
ATOM 1464 O O . VAL A 1 196 ? 20.124 -11.513 -5.415 1.00 13.86 418 VAL A O 1
ATOM 1468 N N . GLU A 1 197 ? 21.939 -10.377 -4.716 1.00 12.46 419 GLU A N 1
ATOM 1469 C CA . GLU A 1 197 ? 22.772 -10.805 -5.836 1.00 12.95 419 GLU A CA 1
ATOM 1470 C C . GLU A 1 197 ? 22.895 -12.335 -5.877 1.00 15.85 419 GLU A C 1
ATOM 1471 O O . GLU A 1 197 ? 22.659 -12.956 -6.921 1.00 16.17 419 GLU A O 1
ATOM 1477 N N . MET A 1 198 ? 23.259 -12.937 -4.744 1.00 14.89 420 MET A N 1
ATOM 1478 C CA . MET A 1 198 ? 23.445 -14.383 -4.676 1.00 16.62 420 MET A CA 1
ATOM 1479 C C . MET A 1 198 ? 22.168 -15.192 -4.837 1.00 17.31 420 MET A C 1
ATOM 1480 O O . MET A 1 198 ? 22.214 -16.379 -5.177 1.00 19.97 420 MET A O 1
ATOM 1485 N N . LEU A 1 199 ? 21.020 -14.566 -4.621 1.00 15.91 421 LEU A N 1
ATOM 1486 C CA . LEU A 1 199 ? 19.749 -15.262 -4.793 1.00 13.80 421 LEU A CA 1
ATOM 1487 C C . LEU A 1 199 ? 19.239 -15.052 -6.215 1.00 16.58 421 LEU A C 1
ATOM 1488 O O . LEU A 1 199 ? 18.168 -15.534 -6.578 1.00 22.79 421 LEU A O 1
ATOM 1493 N N . GLY A 1 200 ? 20.009 -14.317 -7.008 1.00 15.56 422 GLY A N 1
ATOM 1494 C CA . GLY A 1 200 ? 19.636 -14.069 -8.388 1.00 18.18 422 GLY A CA 1
ATOM 1495 C C . GLY A 1 200 ? 18.553 -13.024 -8.553 1.00 29.85 422 GLY A C 1
ATOM 1496 O O . GLY A 1 200 ? 18.065 -12.832 -9.672 1.00 30.40 422 GLY A O 1
ATOM 1497 N N . GLY A 1 201 ? 18.193 -12.358 -7.448 1.00 26.37 423 GLY A N 1
ATOM 1498 C CA . GLY A 1 201 ? 17.151 -11.326 -7.440 1.00 21.69 423 GLY A CA 1
ATOM 1499 C C . GLY A 1 201 ? 17.547 -10.119 -8.262 1.00 17.14 423 GLY A C 1
ATOM 1500 O O . GLY A 1 201 ? 18.675 -10.065 -8.752 1.00 18.10 423 GLY A O 1
ATOM 1501 N N . PRO A 1 202 ? 16.663 -9.116 -8.410 1.00 14.36 424 PRO A N 1
ATOM 1502 C CA . PRO A 1 202 ? 17.063 -7.962 -9.223 1.00 14.97 424 PRO A CA 1
ATOM 1503 C C . PRO A 1 202 ? 17.913 -6.917 -8.513 1.00 11.57 424 PRO A C 1
ATOM 1504 O O . PRO A 1 202 ? 17.586 -6.465 -7.404 1.00 12.41 424 PRO A O 1
ATOM 1508 N N . LYS A 1 203 ? 18.999 -6.537 -9.168 1.00 12.75 425 LYS A N 1
ATOM 1509 C CA . LYS A 1 203 ? 19.907 -5.537 -8.638 1.00 12.08 425 LYS A CA 1
ATOM 1510 C C . LYS A 1 203 ? 19.376 -4.168 -9.058 1.00 11.49 425 LYS A C 1
ATOM 1511 O O . LYS A 1 203 ? 20.041 -3.407 -9.771 1.00 13.94 425 LYS A O 1
ATOM 1517 N N . ASN A 1 204 ? 18.185 -3.854 -8.565 1.00 12.16 426 ASN A N 1
ATOM 1518 C CA . ASN A 1 204 ? 17.479 -2.624 -8.897 1.00 13.00 426 ASN A CA 1
ATOM 1519 C C . ASN A 1 204 ? 16.859 -2.115 -7.600 1.00 11.25 426 ASN A C 1
ATOM 1520 O O . ASN A 1 204 ? 15.912 -2.694 -7.093 1.00 12.13 426 ASN A O 1
ATOM 1525 N N . ALA A 1 205 ? 17.389 -1.006 -7.097 1.00 9.34 427 ALA A N 1
ATOM 1526 C CA . ALA A 1 205 ? 16.963 -0.452 -5.823 1.00 10.16 427 ALA A CA 1
ATOM 1527 C C . ALA A 1 205 ? 16.332 0.924 -5.885 1.00 9.61 427 ALA A C 1
ATOM 1528 O O . ALA A 1 205 ? 16.736 1.776 -6.691 1.00 11.10 427 ALA A O 1
ATOM 1530 N N . LYS A 1 206 ? 15.352 1.131 -5.015 1.00 10.18 428 LYS A N 1
ATOM 1531 C CA . LYS A 1 206 ? 14.689 2.428 -4.857 1.00 9.48 428 LYS A CA 1
ATOM 1532 C C . LYS A 1 206 ? 14.898 2.751 -3.371 1.00 9.97 428 LYS A C 1
ATOM 1533 O O . LYS A 1 206 ? 14.477 1.988 -2.494 1.00 10.77 428 LYS A O 1
ATOM 1539 N N . ILE A 1 207 ? 15.559 3.873 -3.101 1.00 8.73 429 ILE A N 1
ATOM 1540 C CA . ILE A 1 207 ? 15.904 4.312 -1.750 1.00 7.39 429 ILE A CA 1
ATOM 1541 C C . ILE A 1 207 ? 14.909 5.372 -1.342 1.00 9.95 429 ILE A C 1
ATOM 1542 O O . ILE A 1 207 ? 14.898 6.463 -1.922 1.00 9.86 429 ILE A O 1
ATOM 1547 N N . VAL A 1 208 ? 14.081 5.057 -0.348 1.00 8.21 430 VAL A N 1
ATOM 1548 C CA . VAL A 1 208 ? 13.007 5.964 0.084 1.00 8.72 430 VAL A CA 1
ATOM 1549 C C . VAL A 1 208 ? 13.471 6.870 1.199 1.00 9.39 430 VAL A C 1
ATOM 1550 O O . VAL A 1 208 ? 13.883 6.404 2.259 1.00 9.96 430 VAL A O 1
ATOM 1554 N N . VAL A 1 209 ? 13.402 8.183 0.957 1.00 11.30 431 VAL A N 1
ATOM 1555 C CA . VAL A 1 209 ? 13.881 9.164 1.914 1.00 10.89 431 VAL A CA 1
ATOM 1556 C C . VAL A 1 209 ? 12.796 10.109 2.411 1.00 13.04 431 VAL A C 1
ATOM 1557 O O . VAL A 1 209 ? 11.804 10.352 1.725 1.00 13.21 431 VAL A O 1
ATOM 1561 N N . PRO A 1 210 ? 12.966 10.646 3.627 1.00 16.26 432 PRO A N 1
ATOM 1562 C CA . PRO A 1 210 ? 11.958 11.571 4.144 1.00 19.93 432 PRO A CA 1
ATOM 1563 C C . PRO A 1 210 ? 12.203 12.951 3.576 1.00 19.41 432 PRO A C 1
ATOM 1564 O O . PRO A 1 210 ? 13.260 13.134 2.931 1.00 21.00 432 PRO A O 1
#